Protein AF-A0A978TDT4-F1 (afdb_monomer_lite)

Radius of gyration: 39.31 Å; chains: 1; bounding box: 121×64×63 Å

Secondary structure (DSSP, 8-state):
------PPP------S----------------------------SS-SS--SPPTT-EEETTEEEEEEEETTEEEEEEEEE--S-TTS-TTPPPHHHHHHHHHHHHHHHHHHHHHHHHHHTTSSS----HHHHEEEEEEEETTEEEEEEEETT-S-PEEEEE--HHHHHHHTS-HHHHHHHHHHHHHHHHHHHHHHH--

Sequence (199 aa):
MKYPGHPLPHSLRWPSWLWAGLFTLGLALGLGLFPSLAQAQFPNPLGSANNSPPLGVQRIGLLEVTPVSLDGSVLFQIAAPAVLNRNDPGDQVPVEVRAKQIEINLNQVVNQALDYSALESESPAAEITTSDILQVTVEQLNELPVLFATVGNLPEPRGLLTVTDSDAQYHGVSKSVLAERWQGILQPALQAAVELRQP

pLDDT: mean 82.4, std 19.02, range [42.84, 98.81]

Foldseek 3Di:
DDDDDDDDDDDDDDDPDDDDDDDDDDDDDDDDDPPDPPPPPDPPPPPPDPQDDDPQWDDDPQKIKHFADEPNHTLDMAIFGRQRDPVCSDPGDDRVNQSVQLRVLLVVLLVVQLVVVVVCVVPPDDDDALLQFWAWDWDADPNWTWIWIGGHPDPDIGTNDTQDPRRCVVVVHDRVVVSVVSRVRSSVVSRVSNVVPHD

Structure (mmCIF, N/CA/C/O backbone):
data_AF-A0A978TDT4-F1
#
_entry.id   AF-A0A978TDT4-F1
#
loop_
_atom_site.group_PDB
_atom_site.id
_atom_site.type_symbol
_atom_site.label_atom_id
_atom_site.label_alt_id
_atom_site.label_comp_id
_atom_site.label_asym_id
_atom_site.label_entity_id
_atom_site.label_seq_id
_atom_site.pdbx_PDB_ins_code
_atom_site.Cartn_x
_atom_site.Cartn_y
_atom_site.Cartn_z
_atom_site.occupancy
_atom_site.B_iso_or_equiv
_atom_site.auth_seq_id
_atom_site.auth_comp_id
_atom_site.auth_asym_id
_atom_site.auth_atom_id
_atom_site.pdbx_PDB_model_num
ATOM 1 N N . MET A 1 1 ? 91.172 -51.913 -37.512 1.00 47.50 1 MET A N 1
ATOM 2 C CA . MET A 1 1 ? 91.551 -50.481 -37.489 1.00 47.50 1 MET A CA 1
ATOM 3 C C . MET A 1 1 ? 90.718 -49.842 -36.384 1.00 47.50 1 MET A C 1
ATOM 5 O O . MET A 1 1 ? 89.525 -49.739 -36.589 1.00 47.50 1 MET A O 1
ATOM 9 N N . LYS A 1 2 ? 91.093 -49.608 -35.120 1.00 51.19 2 LYS A N 1
ATOM 10 C CA . LYS A 1 2 ? 92.319 -49.295 -34.353 1.00 51.19 2 LYS A CA 1
ATOM 11 C C . LYS A 1 2 ? 93.001 -47.962 -34.692 1.00 51.19 2 LYS A C 1
ATOM 13 O O . LYS A 1 2 ? 93.431 -47.797 -35.828 1.00 51.19 2 LYS A O 1
ATOM 18 N N . TYR A 1 3 ? 93.141 -47.157 -33.622 1.00 47.78 3 TYR A N 1
ATOM 19 C CA . TYR A 1 3 ? 93.776 -45.837 -33.409 1.00 47.78 3 TYR A CA 1
ATOM 20 C C . TYR A 1 3 ? 92.821 -44.618 -33.381 1.00 47.78 3 TYR A C 1
ATOM 22 O O . TYR A 1 3 ? 91.783 -44.658 -34.030 1.00 47.78 3 TYR A O 1
ATOM 30 N N . PRO A 1 4 ? 93.152 -43.537 -32.640 1.00 55.34 4 PRO A N 1
ATOM 31 C CA . PRO A 1 4 ? 93.144 -43.418 -31.164 1.00 55.34 4 PRO A CA 1
ATOM 32 C C . PRO A 1 4 ? 92.423 -42.107 -30.717 1.00 55.34 4 PRO A C 1
ATOM 34 O O . PRO A 1 4 ? 92.201 -41.204 -31.509 1.00 55.34 4 PRO A O 1
ATOM 37 N N . GLY A 1 5 ? 91.889 -41.962 -29.501 1.00 52.59 5 GLY A N 1
ATOM 38 C CA . GLY A 1 5 ? 92.646 -41.591 -28.301 1.00 52.59 5 GLY A CA 1
ATOM 39 C C . GLY A 1 5 ? 93.285 -40.194 -28.394 1.00 52.59 5 GLY A C 1
ATOM 40 O O . GLY A 1 5 ? 94.449 -40.111 -28.769 1.00 52.59 5 GLY A O 1
ATOM 41 N N . HIS A 1 6 ? 92.569 -39.130 -27.999 1.00 53.25 6 HIS A N 1
ATOM 42 C CA . HIS A 1 6 ? 93.170 -37.818 -27.710 1.00 53.25 6 HIS A CA 1
ATOM 43 C C . HIS A 1 6 ? 92.779 -37.296 -26.309 1.00 53.25 6 HIS A C 1
ATOM 45 O O . HIS A 1 6 ? 91.642 -37.506 -25.882 1.00 53.25 6 HIS A O 1
ATOM 51 N N . PRO A 1 7 ? 93.729 -36.673 -25.579 1.00 64.75 7 PRO A N 1
ATOM 52 C CA . PRO A 1 7 ? 93.678 -36.465 -24.130 1.00 64.75 7 PRO A CA 1
ATOM 53 C C . PRO A 1 7 ? 93.044 -35.131 -23.701 1.00 64.75 7 PRO A C 1
ATOM 55 O O . PRO A 1 7 ? 93.110 -34.133 -24.415 1.00 64.75 7 PRO A O 1
ATOM 58 N N . LEU A 1 8 ? 92.512 -35.108 -22.474 1.00 64.75 8 LEU A N 1
ATOM 59 C CA . LEU A 1 8 ? 92.167 -33.891 -21.731 1.00 64.75 8 LEU A CA 1
ATOM 60 C C . LEU A 1 8 ? 93.420 -33.305 -21.059 1.00 64.75 8 LEU A C 1
ATOM 62 O O . LEU A 1 8 ? 94.094 -34.046 -20.338 1.00 64.75 8 LEU A O 1
ATOM 66 N N . PRO A 1 9 ? 93.697 -31.994 -21.185 1.00 64.69 9 PRO A N 1
ATOM 67 C CA . PRO A 1 9 ? 94.677 -31.336 -20.337 1.00 64.69 9 PRO A CA 1
ATOM 68 C C . PRO A 1 9 ? 94.044 -30.545 -19.177 1.00 64.69 9 PRO A C 1
ATOM 70 O O . PRO A 1 9 ? 93.301 -29.588 -19.360 1.00 64.69 9 PRO A O 1
ATOM 73 N N . HIS A 1 10 ? 94.409 -31.001 -17.979 1.00 51.50 10 HIS A N 1
ATOM 74 C CA . HIS A 1 10 ? 94.949 -30.263 -16.830 1.00 51.50 10 HIS A CA 1
ATOM 75 C C . HIS A 1 10 ? 94.256 -28.989 -16.310 1.00 51.50 10 HIS A C 1
ATOM 77 O O . HIS A 1 10 ? 94.260 -27.917 -16.905 1.00 51.50 10 HIS A O 1
ATOM 83 N N . SER A 1 11 ? 93.810 -29.129 -15.059 1.00 65.75 11 SER A N 1
ATOM 84 C CA . SER A 1 11 ? 93.525 -28.090 -14.073 1.00 65.75 11 SER A CA 1
ATOM 85 C C . SER A 1 11 ? 94.572 -26.975 -14.031 1.00 65.75 11 SER A C 1
ATOM 87 O O . SER A 1 11 ? 95.755 -27.249 -13.818 1.00 65.75 11 SER A O 1
ATOM 89 N N . LEU A 1 12 ? 94.115 -25.723 -14.077 1.00 59.50 12 LEU A N 1
ATOM 90 C CA . LEU A 1 12 ? 94.945 -24.568 -13.764 1.00 59.50 12 LEU A CA 1
ATOM 91 C C . LEU A 1 12 ? 94.218 -23.672 -12.756 1.00 59.50 12 LEU A C 1
ATOM 93 O O . LEU A 1 12 ? 93.383 -22.839 -13.095 1.00 59.50 12 LEU A O 1
ATOM 97 N N . ARG A 1 13 ? 94.523 -23.908 -11.477 1.00 56.44 13 ARG A N 1
ATOM 98 C CA . ARG A 1 13 ? 94.128 -23.057 -10.351 1.00 56.44 13 ARG A CA 1
ATOM 99 C C . ARG A 1 13 ? 94.974 -21.792 -10.421 1.00 56.44 13 ARG A C 1
ATOM 101 O O . ARG A 1 13 ? 96.195 -21.898 -10.350 1.00 56.44 13 ARG A O 1
ATOM 108 N N . TRP A 1 14 ? 94.342 -20.630 -10.553 1.00 49.03 14 TRP A N 1
ATOM 109 C CA . TRP A 1 14 ? 95.020 -19.341 -10.418 1.00 49.03 14 TRP A CA 1
ATOM 110 C C . TRP A 1 14 ? 94.464 -18.556 -9.231 1.00 49.03 14 TRP A C 1
ATOM 112 O O . TRP A 1 14 ? 93.299 -18.739 -8.868 1.00 49.03 14 TRP A O 1
ATOM 122 N N . PRO A 1 15 ? 95.328 -17.779 -8.559 1.00 54.09 15 PRO A N 1
ATOM 123 C CA . PRO A 1 15 ? 95.182 -17.456 -7.153 1.00 54.09 15 PRO A CA 1
ATOM 124 C C . PRO A 1 15 ? 94.268 -16.257 -6.943 1.00 54.09 15 PRO A C 1
ATOM 126 O O . PRO A 1 15 ? 94.263 -15.295 -7.706 1.00 54.09 15 PRO A O 1
ATOM 129 N N . SER A 1 16 ? 93.536 -16.317 -5.840 1.00 57.62 16 SER A N 1
ATOM 130 C CA . SER A 1 16 ? 92.921 -15.177 -5.187 1.00 57.62 16 SER A CA 1
ATOM 131 C C . SER A 1 16 ? 94.004 -14.220 -4.685 1.00 57.62 16 SER A C 1
ATOM 133 O O . SER A 1 16 ? 94.928 -14.671 -4.009 1.00 57.62 16 SER A O 1
ATOM 135 N N . TRP A 1 17 ? 93.787 -12.927 -4.933 1.00 58.88 17 TRP A N 1
ATOM 136 C CA . TRP A 1 17 ? 94.479 -11.743 -4.394 1.00 58.88 17 TRP A CA 1
ATOM 137 C C . TRP A 1 17 ? 95.381 -11.050 -5.417 1.00 58.88 17 TRP A C 1
ATOM 139 O O . TRP A 1 17 ? 96.120 -11.700 -6.146 1.00 58.88 17 TRP A O 1
ATOM 149 N N . LEU A 1 18 ? 95.331 -9.710 -5.380 1.00 47.41 18 LEU A N 1
ATOM 150 C CA . LEU A 1 18 ? 95.944 -8.727 -6.286 1.00 47.41 18 LEU A CA 1
ATOM 151 C C . LEU A 1 18 ? 95.074 -8.516 -7.549 1.00 47.41 18 LEU A C 1
ATOM 153 O O . LEU A 1 18 ? 95.027 -9.366 -8.420 1.00 47.41 18 LEU A O 1
ATOM 157 N N . TRP A 1 19 ? 94.309 -7.439 -7.732 1.00 46.47 19 TRP A N 1
ATOM 158 C CA . TRP A 1 19 ? 94.656 -6.038 -7.516 1.00 46.47 19 TRP A CA 1
ATOM 159 C C . TRP A 1 19 ? 93.395 -5.188 -7.315 1.00 46.47 19 TRP A C 1
ATOM 161 O O . TRP A 1 19 ? 92.477 -5.196 -8.131 1.00 46.47 19 TRP A O 1
ATOM 171 N N . ALA A 1 20 ? 93.383 -4.426 -6.225 1.00 49.44 20 ALA A N 1
ATOM 172 C CA . ALA A 1 20 ? 92.522 -3.269 -6.054 1.00 49.44 20 ALA A CA 1
ATOM 173 C C . ALA A 1 20 ? 93.029 -2.114 -6.935 1.00 49.44 20 ALA A C 1
ATOM 175 O O . ALA A 1 20 ? 94.237 -1.914 -7.055 1.00 49.44 20 ALA A O 1
ATOM 176 N N . GLY A 1 21 ? 92.115 -1.328 -7.500 1.00 45.03 21 GLY A N 1
ATOM 177 C CA . GLY A 1 21 ? 92.455 -0.097 -8.210 1.00 45.03 21 GLY A CA 1
ATOM 178 C C . GLY A 1 21 ? 91.221 0.600 -8.765 1.00 45.03 21 GLY A C 1
ATOM 179 O O . GLY A 1 21 ? 90.764 0.275 -9.854 1.00 45.03 21 GLY A O 1
ATOM 180 N N . LEU A 1 22 ? 90.684 1.548 -7.993 1.00 50.03 22 LEU A N 1
ATOM 181 C CA . LEU A 1 22 ? 89.670 2.510 -8.418 1.00 50.03 22 LEU A CA 1
ATOM 182 C C . LEU A 1 22 ? 90.079 3.198 -9.732 1.00 50.03 22 LEU A C 1
ATOM 184 O O . LEU A 1 22 ? 91.079 3.912 -9.765 1.00 50.03 22 LEU A O 1
ATOM 188 N N . PHE A 1 23 ? 89.234 3.093 -10.755 1.00 47.84 23 PHE A N 1
ATOM 189 C CA . PHE A 1 23 ? 89.097 4.120 -11.784 1.00 47.84 23 PHE A CA 1
ATOM 190 C C . PHE A 1 23 ? 87.605 4.367 -12.011 1.00 47.84 23 PHE A C 1
ATOM 192 O O . PHE A 1 23 ? 86.881 3.576 -12.609 1.00 47.84 23 PHE A O 1
ATOM 199 N N . THR A 1 24 ? 87.138 5.463 -11.428 1.00 50.78 24 THR A N 1
ATOM 200 C CA . THR A 1 24 ? 85.856 6.105 -11.705 1.00 50.78 24 THR A CA 1
ATOM 201 C C . THR A 1 24 ? 85.749 6.492 -13.182 1.00 50.78 24 THR A C 1
ATOM 203 O O . THR A 1 24 ? 86.736 6.950 -13.753 1.00 50.78 24 THR A O 1
ATOM 206 N N . LEU A 1 25 ? 84.518 6.419 -13.714 1.00 47.25 25 LEU A N 1
ATOM 207 C CA . LEU A 1 25 ? 84.024 6.952 -15.000 1.00 47.25 25 LEU A CA 1
ATOM 208 C C . LEU A 1 25 ? 83.798 5.917 -16.126 1.00 47.25 25 LEU A C 1
ATOM 210 O O . LEU A 1 25 ? 84.468 5.910 -17.151 1.00 47.25 25 LEU A O 1
ATOM 214 N N . GLY A 1 26 ? 82.761 5.093 -15.949 1.00 42.84 26 GLY A N 1
ATOM 215 C CA . GLY A 1 26 ? 82.081 4.340 -17.008 1.00 42.84 26 GLY A CA 1
ATOM 216 C C . GLY A 1 26 ? 80.584 4.634 -16.941 1.00 42.84 26 GLY A C 1
ATOM 217 O O . GLY A 1 26 ? 79.828 3.954 -16.257 1.00 42.84 26 GLY A O 1
ATOM 218 N N . LEU A 1 27 ? 80.212 5.740 -17.571 1.00 45.91 27 LEU A N 1
ATOM 219 C CA . LEU A 1 27 ? 78.896 6.358 -17.628 1.00 45.91 27 LEU A CA 1
ATOM 220 C C . LEU A 1 27 ? 77.873 5.460 -18.354 1.00 45.91 27 LEU A C 1
ATOM 222 O O . LEU A 1 27 ? 78.087 5.087 -19.501 1.00 45.91 27 LEU A O 1
ATOM 226 N N . ALA A 1 28 ? 76.764 5.181 -17.662 1.00 50.00 28 ALA A N 1
ATOM 227 C CA . ALA A 1 28 ? 75.405 4.966 -18.171 1.00 50.00 28 ALA A CA 1
ATOM 228 C C . ALA A 1 28 ? 75.205 4.078 -19.416 1.00 50.00 28 ALA A C 1
ATOM 230 O O . ALA A 1 28 ? 75.290 4.573 -20.530 1.00 50.00 28 ALA A O 1
ATOM 231 N N . LEU A 1 29 ? 74.780 2.820 -19.232 1.00 51.00 29 LEU A N 1
ATOM 232 C CA . LEU A 1 29 ? 73.967 2.067 -20.209 1.00 51.00 29 LEU A CA 1
ATOM 233 C C . LEU A 1 29 ? 73.499 0.750 -19.573 1.00 51.00 29 LEU A C 1
ATOM 235 O O . LEU A 1 29 ? 74.148 -0.284 -19.689 1.00 51.00 29 LEU A O 1
ATOM 239 N N . GLY A 1 30 ? 72.389 0.785 -18.839 1.00 49.19 30 GLY A N 1
ATOM 240 C CA . GLY A 1 30 ? 71.887 -0.431 -18.201 1.00 49.19 30 GLY A CA 1
ATOM 241 C C . GLY A 1 30 ? 70.606 -0.262 -17.407 1.00 49.19 30 GLY A C 1
ATOM 242 O O . GLY A 1 30 ? 70.486 -0.861 -16.349 1.00 49.19 30 GLY A O 1
ATOM 243 N N . LEU A 1 31 ? 69.667 0.570 -17.86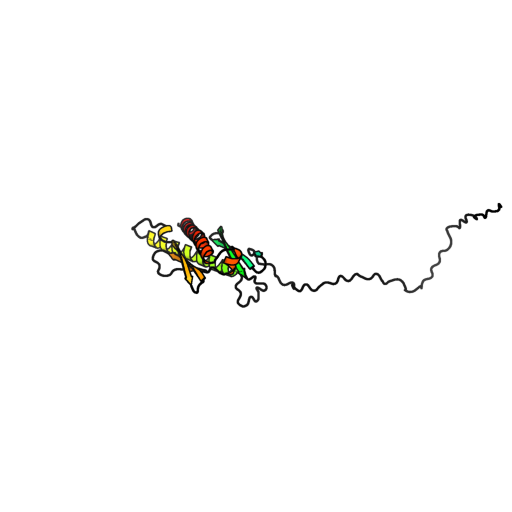0 1.00 53.88 31 LEU A N 1
ATOM 244 C CA . LEU A 1 31 ? 68.329 0.631 -17.272 1.00 53.88 31 LEU A CA 1
ATOM 245 C C . LEU A 1 31 ? 67.303 0.889 -18.372 1.00 53.88 31 LEU A C 1
ATOM 247 O O . LEU A 1 31 ? 67.275 1.963 -18.964 1.00 53.88 31 LEU A O 1
ATOM 251 N N . GLY A 1 32 ? 66.451 -0.096 -18.624 1.00 52.94 32 GLY A N 1
ATOM 252 C CA . GLY A 1 32 ? 65.263 0.070 -19.447 1.00 52.94 32 GLY A CA 1
ATOM 253 C C . GLY A 1 32 ? 64.895 -1.216 -20.166 1.00 52.94 32 GLY A C 1
ATOM 254 O O . GLY A 1 32 ? 65.767 -1.864 -20.728 1.00 52.94 32 GLY A O 1
ATOM 255 N N . LEU A 1 33 ? 63.593 -1.514 -20.190 1.00 51.03 33 LEU A N 1
ATOM 256 C CA . LEU A 1 33 ? 62.916 -2.623 -20.880 1.00 51.03 33 LEU A CA 1
ATOM 257 C C . LEU A 1 33 ? 62.561 -3.846 -20.017 1.00 51.03 33 LEU A C 1
ATOM 259 O O . LEU A 1 33 ? 62.755 -4.987 -20.421 1.00 51.03 33 LEU A O 1
ATOM 263 N N . PHE A 1 34 ? 61.892 -3.609 -18.887 1.00 56.81 34 PHE A N 1
ATOM 264 C CA . PHE A 1 34 ? 60.742 -4.457 -18.564 1.00 56.81 34 PHE A CA 1
ATOM 265 C C . PHE A 1 34 ? 59.497 -3.731 -19.084 1.00 56.81 34 PHE A C 1
ATOM 267 O O . PHE A 1 34 ? 59.219 -2.631 -18.600 1.00 56.81 34 PHE A O 1
ATOM 274 N N . PRO A 1 35 ? 58.775 -4.259 -20.089 1.00 53.66 35 PRO A N 1
ATOM 275 C CA . PRO A 1 35 ? 57.500 -3.679 -20.468 1.00 53.66 35 PRO A CA 1
ATOM 276 C C . PRO A 1 35 ? 56.551 -3.867 -19.285 1.00 53.66 35 PRO A C 1
ATOM 278 O O . PRO A 1 35 ? 56.242 -4.994 -18.894 1.00 53.66 35 PRO A O 1
ATOM 281 N N . SER A 1 36 ? 56.113 -2.764 -18.682 1.00 58.38 36 SER A N 1
ATOM 282 C CA . SER A 1 36 ? 54.945 -2.798 -17.819 1.00 58.38 36 SER A CA 1
ATOM 283 C C . SER A 1 36 ? 53.788 -3.314 -18.668 1.00 58.38 36 SER A C 1
ATOM 285 O O . SER A 1 36 ? 53.446 -2.736 -19.701 1.00 58.38 36 SER A O 1
ATOM 287 N N . LEU A 1 37 ? 53.204 -4.441 -18.264 1.00 56.50 37 LEU A N 1
ATOM 288 C CA . LEU A 1 37 ? 51.910 -4.865 -18.776 1.00 56.50 37 LEU A CA 1
ATOM 289 C C . LEU A 1 37 ? 50.912 -3.800 -18.330 1.00 56.50 37 LEU A C 1
ATOM 291 O O . LEU A 1 37 ? 50.396 -3.841 -17.215 1.00 56.50 37 LEU A O 1
ATOM 295 N N . ALA A 1 38 ? 50.710 -2.798 -19.183 1.00 56.00 38 ALA A N 1
ATOM 296 C CA . ALA A 1 38 ? 49.620 -1.858 -19.069 1.00 56.00 38 ALA A CA 1
ATOM 297 C C . ALA A 1 38 ? 48.336 -2.688 -19.106 1.00 56.00 38 ALA A C 1
ATOM 299 O O . ALA A 1 38 ? 47.898 -3.142 -20.163 1.00 56.00 38 ALA A O 1
ATOM 300 N N . GLN A 1 39 ? 47.776 -2.961 -17.929 1.00 57.72 39 GLN A N 1
ATOM 301 C CA . GLN A 1 39 ? 46.436 -3.503 -17.820 1.00 57.72 39 GLN A CA 1
ATOM 302 C C . GLN A 1 39 ? 45.523 -2.457 -18.446 1.00 57.72 39 GLN A C 1
ATOM 304 O O . GLN A 1 39 ? 45.345 -1.371 -17.895 1.00 57.72 39 GLN A O 1
ATOM 309 N N . ALA A 1 40 ? 45.016 -2.759 -19.639 1.00 54.88 40 ALA A N 1
ATOM 310 C CA . ALA A 1 40 ? 43.978 -1.973 -20.269 1.00 54.88 40 ALA A CA 1
ATOM 311 C C . ALA A 1 40 ? 42.790 -1.944 -19.302 1.00 54.88 40 ALA A C 1
ATOM 313 O O . ALA A 1 40 ? 42.064 -2.927 -19.150 1.00 54.88 40 ALA A O 1
ATOM 314 N N . GLN A 1 41 ? 42.639 -0.832 -18.589 1.00 56.97 41 GLN A N 1
ATOM 315 C CA . GLN A 1 41 ? 41.414 -0.538 -17.873 1.00 56.97 41 GLN A CA 1
ATOM 316 C C . GLN A 1 41 ? 40.370 -0.286 -18.952 1.00 56.97 41 GLN A C 1
ATOM 318 O O . GLN A 1 41 ? 40.367 0.763 -19.595 1.00 56.97 41 GLN A O 1
ATOM 323 N N . PHE A 1 42 ? 39.518 -1.278 -19.201 1.00 58.78 42 PHE A N 1
ATOM 324 C CA . PHE A 1 42 ? 38.293 -1.025 -19.938 1.00 58.78 42 PHE A CA 1
ATOM 325 C C . PHE A 1 42 ? 37.546 0.076 -19.178 1.00 58.78 42 PHE A C 1
ATOM 327 O O . PHE A 1 42 ? 37.355 -0.069 -17.964 1.00 58.78 42 PHE A O 1
ATOM 334 N N . PRO A 1 43 ? 37.152 1.180 -19.837 1.00 53.22 43 PRO A N 1
ATOM 335 C CA . PRO A 1 43 ? 36.229 2.122 -19.233 1.00 53.22 43 PRO A CA 1
ATOM 336 C C . PRO A 1 43 ? 35.016 1.302 -18.811 1.00 53.22 43 PRO A C 1
ATOM 338 O O . PRO A 1 43 ? 34.385 0.688 -19.666 1.00 53.22 43 PRO A O 1
ATOM 341 N N . ASN A 1 44 ? 34.729 1.215 -17.512 1.00 54.34 44 ASN A N 1
ATOM 342 C CA . ASN A 1 44 ? 33.466 0.648 -17.072 1.00 54.34 44 ASN A CA 1
ATOM 343 C C . ASN A 1 44 ? 32.397 1.643 -17.549 1.00 54.34 44 ASN A C 1
ATOM 345 O O . ASN A 1 44 ? 32.349 2.749 -17.007 1.00 54.34 44 ASN A O 1
ATOM 349 N N . PRO A 1 45 ? 31.573 1.327 -18.569 1.00 52.41 45 PRO A N 1
ATOM 350 C CA . PRO A 1 45 ? 30.549 2.262 -19.039 1.00 52.41 45 PRO A CA 1
ATOM 351 C C . PRO A 1 45 ? 29.485 2.498 -17.955 1.00 52.41 45 PRO A C 1
ATOM 353 O O . PRO A 1 45 ? 28.719 3.454 -18.017 1.00 52.41 45 PRO A O 1
ATOM 356 N N . LEU A 1 46 ? 29.483 1.655 -16.918 1.00 56.75 46 LEU A N 1
ATOM 357 C CA . LEU A 1 46 ? 28.806 1.869 -15.651 1.00 56.75 46 LEU A CA 1
ATOM 358 C C . LEU A 1 46 ? 29.697 2.744 -14.762 1.00 56.75 46 LEU A C 1
ATOM 360 O O . LEU A 1 46 ? 30.355 2.269 -13.834 1.00 56.75 46 LEU A O 1
ATOM 364 N N . GLY A 1 47 ? 29.760 4.028 -15.110 1.00 44.38 47 GLY A N 1
ATOM 365 C CA . GLY A 1 47 ? 30.445 5.044 -14.327 1.00 44.38 47 GLY A CA 1
ATOM 366 C C . GLY A 1 47 ? 30.063 4.963 -12.847 1.00 44.38 47 GLY A C 1
ATOM 367 O O . GLY A 1 47 ? 28.920 4.681 -12.488 1.00 44.38 47 GLY A O 1
ATOM 368 N N . SER A 1 48 ? 31.061 5.204 -12.003 1.00 45.78 48 SER A N 1
ATOM 369 C CA . SER A 1 48 ? 31.006 5.215 -10.543 1.00 45.78 48 SER A CA 1
ATOM 370 C C . SER A 1 48 ? 30.165 6.388 -10.009 1.00 45.78 48 SER A C 1
ATOM 372 O O . SER A 1 48 ? 30.686 7.288 -9.357 1.00 45.78 48 SER A O 1
ATOM 374 N N . ALA A 1 49 ? 28.867 6.394 -10.303 1.00 53.75 49 ALA A N 1
ATOM 375 C CA . ALA A 1 49 ? 27.848 7.058 -9.499 1.00 53.75 49 ALA A CA 1
ATOM 376 C C . ALA A 1 49 ? 27.268 6.014 -8.533 1.00 53.75 49 ALA A C 1
ATOM 378 O O . ALA A 1 49 ? 27.323 4.820 -8.821 1.00 53.75 49 ALA A O 1
ATOM 379 N N . ASN A 1 50 ? 26.754 6.437 -7.380 1.00 55.72 50 ASN A N 1
ATOM 380 C CA . ASN A 1 50 ? 26.146 5.586 -6.351 1.00 55.72 50 ASN A CA 1
ATOM 381 C C . ASN A 1 50 ? 24.923 4.802 -6.885 1.00 55.72 50 ASN A C 1
ATOM 383 O O . ASN A 1 50 ? 23.785 5.119 -6.566 1.00 55.72 50 ASN A O 1
ATOM 387 N N . ASN A 1 51 ? 25.157 3.777 -7.708 1.00 67.19 51 ASN A N 1
ATOM 388 C CA . ASN A 1 51 ? 24.135 2.984 -8.392 1.00 67.19 51 ASN A CA 1
ATOM 389 C C . ASN A 1 51 ? 23.587 1.852 -7.515 1.00 67.19 51 ASN A C 1
ATOM 391 O O . ASN A 1 51 ? 22.733 1.091 -7.974 1.00 67.19 51 ASN A O 1
ATOM 395 N N . SER A 1 52 ? 24.087 1.700 -6.289 1.00 79.69 52 SER A N 1
ATOM 396 C CA . SER A 1 52 ? 23.537 0.758 -5.319 1.00 79.69 52 SER A CA 1
ATOM 397 C C . SER A 1 52 ? 22.189 1.278 -4.816 1.00 79.69 52 SER A C 1
ATOM 399 O O . SER A 1 52 ? 22.104 2.453 -4.455 1.00 79.69 52 SER A O 1
ATOM 401 N N . PRO A 1 53 ? 21.140 0.439 -4.780 1.00 86.81 53 PRO A N 1
ATOM 402 C CA . PRO A 1 53 ? 19.868 0.827 -4.187 1.00 86.81 53 PRO A CA 1
ATOM 403 C C . PRO A 1 53 ? 20.033 1.287 -2.726 1.00 86.81 53 PRO A C 1
ATOM 405 O O . PRO A 1 53 ? 20.949 0.818 -2.041 1.00 86.81 53 PRO A O 1
ATOM 408 N N . PRO A 1 54 ? 19.158 2.179 -2.232 1.00 89.62 54 PRO A N 1
ATOM 409 C CA . PRO A 1 54 ? 19.109 2.561 -0.826 1.00 89.62 54 PRO A CA 1
ATOM 410 C C . PRO A 1 54 ? 18.867 1.372 0.110 1.00 89.62 54 PRO A C 1
ATOM 412 O O . PRO A 1 54 ? 18.443 0.293 -0.305 1.00 89.62 54 PRO A O 1
ATOM 415 N N . LEU A 1 55 ? 19.086 1.589 1.410 1.00 89.06 55 LEU A N 1
ATOM 416 C CA . LEU A 1 55 ? 18.750 0.599 2.434 1.00 89.06 55 LEU A CA 1
ATOM 417 C C . LEU A 1 55 ? 17.261 0.232 2.369 1.00 89.06 55 LEU A C 1
ATOM 419 O O . LEU A 1 55 ? 16.408 1.102 2.220 1.00 89.06 55 LEU A O 1
ATOM 423 N N . GLY A 1 56 ? 16.965 -1.063 2.492 1.00 92.12 56 GLY A N 1
ATOM 424 C CA . GLY A 1 56 ? 15.601 -1.592 2.383 1.00 92.12 56 GLY A CA 1
ATOM 425 C C . GLY A 1 56 ? 15.113 -1.801 0.946 1.00 92.12 56 GLY A C 1
ATOM 426 O O . GLY A 1 56 ? 14.100 -2.468 0.761 1.00 92.12 56 GLY A O 1
ATOM 427 N N . VAL A 1 57 ? 15.852 -1.320 -0.062 1.00 96.62 57 VAL A N 1
ATOM 428 C CA . VAL A 1 57 ? 15.531 -1.522 -1.478 1.00 96.62 57 VAL A CA 1
ATOM 429 C C . VAL A 1 57 ? 16.407 -2.623 -2.066 1.00 96.62 57 VAL A C 1
ATOM 431 O O . VAL A 1 57 ? 17.634 -2.596 -1.969 1.00 96.62 57 VAL A O 1
ATOM 434 N N . GLN A 1 58 ? 15.782 -3.586 -2.735 1.00 96.25 58 GLN A N 1
ATOM 435 C CA . GLN A 1 58 ? 16.461 -4.635 -3.483 1.00 96.25 58 GLN A CA 1
ATOM 436 C C . GLN A 1 58 ? 16.261 -4.426 -4.982 1.00 96.25 58 GLN A C 1
ATOM 438 O O . GLN A 1 58 ? 15.133 -4.301 -5.449 1.00 96.25 58 GLN A O 1
ATOM 443 N N . ARG A 1 59 ? 17.347 -4.444 -5.764 1.00 95.12 59 ARG A N 1
ATOM 444 C CA . ARG A 1 59 ? 17.261 -4.420 -7.230 1.00 95.12 59 ARG A CA 1
ATOM 445 C C . ARG A 1 59 ? 17.296 -5.830 -7.801 1.00 95.12 59 ARG A C 1
ATOM 447 O O . ARG A 1 59 ? 18.222 -6.591 -7.526 1.00 95.12 59 ARG A O 1
ATOM 454 N N . ILE A 1 60 ? 16.314 -6.141 -8.639 1.00 93.62 60 ILE A N 1
ATOM 455 C CA . ILE A 1 60 ? 16.180 -7.409 -9.352 1.00 93.62 60 ILE A CA 1
ATOM 456 C C . ILE A 1 60 ? 15.980 -7.084 -10.835 1.00 93.62 60 ILE A C 1
ATOM 458 O O . ILE A 1 60 ? 14.887 -6.741 -11.284 1.00 93.62 60 ILE A O 1
ATOM 462 N N . GLY A 1 61 ? 17.066 -7.158 -11.608 1.00 92.38 61 GLY A N 1
ATOM 463 C CA . GLY A 1 61 ? 17.059 -6.769 -13.019 1.00 92.38 61 GLY A CA 1
ATOM 464 C C . GLY A 1 61 ? 16.696 -5.292 -13.198 1.00 92.38 61 GLY A C 1
ATOM 465 O O . GLY A 1 61 ? 17.425 -4.417 -12.731 1.00 92.38 61 GLY A O 1
ATOM 466 N N . LEU A 1 62 ? 15.575 -5.035 -13.877 1.00 93.94 62 LEU A N 1
ATOM 467 C CA . LEU A 1 62 ? 15.045 -3.690 -14.148 1.00 93.94 62 LEU A CA 1
ATOM 468 C C . LEU A 1 62 ? 14.024 -3.210 -13.106 1.00 93.94 62 LEU A C 1
ATOM 470 O O . LEU A 1 62 ? 13.467 -2.126 -13.267 1.00 93.94 62 LEU A O 1
ATOM 474 N N . LEU A 1 63 ? 13.767 -4.000 -12.062 1.00 96.88 63 LEU A N 1
ATOM 475 C CA . LEU A 1 63 ? 12.860 -3.641 -10.979 1.00 96.88 63 LEU A CA 1
ATOM 476 C C . LEU A 1 63 ? 13.634 -3.359 -9.694 1.00 96.88 63 LEU A C 1
ATOM 478 O O . LEU A 1 63 ? 14.652 -3.988 -9.400 1.00 96.88 63 LEU A O 1
ATOM 482 N N . GLU A 1 64 ? 13.109 -2.434 -8.908 1.00 97.62 64 GLU A N 1
ATOM 483 C CA . GLU A 1 64 ? 13.453 -2.242 -7.508 1.00 97.62 64 GLU A CA 1
ATOM 484 C C . GLU A 1 64 ? 12.252 -2.611 -6.643 1.00 97.62 64 GLU A C 1
ATOM 486 O O . GLU A 1 64 ? 11.109 -2.320 -6.993 1.00 97.62 64 GLU A O 1
ATOM 491 N N . VAL A 1 65 ? 12.522 -3.279 -5.527 1.00 98.38 65 VAL A N 1
ATOM 492 C CA . VAL A 1 65 ? 11.525 -3.858 -4.629 1.00 98.38 65 VAL A CA 1
ATOM 493 C C . VAL A 1 65 ? 11.809 -3.383 -3.214 1.00 98.38 65 VAL A C 1
ATOM 495 O O . VAL A 1 65 ? 12.967 -3.318 -2.806 1.00 98.38 65 VAL A O 1
ATOM 498 N N . THR A 1 66 ? 10.766 -3.063 -2.460 1.00 98.62 66 THR A N 1
ATOM 499 C CA . THR A 1 66 ? 10.878 -2.670 -1.050 1.00 98.62 66 THR A CA 1
ATOM 500 C C . THR A 1 66 ? 9.663 -3.178 -0.269 1.00 98.62 66 THR A C 1
ATOM 502 O O . THR A 1 66 ? 8.573 -3.297 -0.847 1.00 98.62 66 THR A O 1
ATOM 505 N N . PRO A 1 67 ? 9.804 -3.490 1.030 1.00 98.44 67 PRO A N 1
ATOM 506 C CA . PRO A 1 67 ? 8.656 -3.791 1.874 1.00 98.44 67 PRO A CA 1
ATOM 507 C C . PRO A 1 67 ? 7.820 -2.535 2.161 1.00 98.44 67 PRO A C 1
ATOM 509 O O . PRO A 1 67 ? 8.350 -1.427 2.227 1.00 98.44 67 PRO A O 1
ATOM 512 N N . VAL A 1 68 ? 6.521 -2.743 2.372 1.00 98.62 68 VAL A N 1
ATOM 513 C CA . VAL A 1 68 ? 5.592 -1.809 3.021 1.00 98.62 68 VAL A CA 1
ATOM 514 C C . VAL A 1 68 ? 5.315 -2.338 4.420 1.00 98.62 68 VAL A C 1
ATOM 516 O O . VAL A 1 68 ? 5.024 -3.528 4.585 1.00 98.62 68 VAL A O 1
ATOM 519 N N . SER A 1 69 ? 5.400 -1.467 5.421 1.00 98.31 69 SER A N 1
ATOM 520 C CA . SER A 1 69 ? 5.233 -1.839 6.822 1.00 98.31 69 SER A CA 1
ATOM 521 C C . SER A 1 69 ? 4.214 -0.975 7.565 1.00 98.31 69 SER A C 1
ATOM 523 O O . SER A 1 69 ? 3.989 0.189 7.244 1.00 98.31 69 SER A O 1
ATOM 525 N N . LEU A 1 70 ? 3.597 -1.552 8.590 1.00 98.25 70 LEU A N 1
ATOM 526 C CA . LEU A 1 70 ? 2.770 -0.842 9.563 1.00 98.25 70 LEU A CA 1
ATOM 527 C C . LEU A 1 70 ? 3.220 -1.292 10.953 1.00 98.25 70 LEU A C 1
ATOM 529 O O . LEU A 1 70 ? 3.359 -2.488 11.193 1.00 98.25 70 LEU A O 1
ATOM 533 N N . ASP A 1 71 ? 3.537 -0.343 11.835 1.00 94.75 71 ASP A N 1
ATOM 534 C CA . ASP A 1 71 ? 4.067 -0.624 13.182 1.00 94.75 71 ASP A CA 1
ATOM 535 C C . ASP A 1 71 ? 5.295 -1.544 13.199 1.00 94.75 71 ASP A C 1
ATOM 537 O O . ASP A 1 71 ? 5.450 -2.420 14.046 1.00 94.75 71 ASP A O 1
ATOM 541 N N . GLY A 1 72 ? 6.180 -1.369 12.212 1.00 93.88 72 GLY A N 1
ATOM 542 C CA . GLY A 1 72 ? 7.385 -2.185 12.048 1.00 93.88 72 GLY A CA 1
ATOM 543 C C . GLY A 1 72 ? 7.126 -3.607 11.536 1.00 93.88 72 GLY A C 1
ATOM 544 O O . GLY A 1 72 ? 8.081 -4.324 11.240 1.00 93.88 72 GLY A O 1
ATOM 545 N N . SER A 1 73 ? 5.864 -4.007 11.369 1.00 96.56 73 SER A N 1
ATOM 546 C CA . SER A 1 73 ? 5.484 -5.285 10.771 1.00 96.56 73 SER A CA 1
ATOM 547 C C . SER A 1 73 ? 5.398 -5.148 9.256 1.00 96.56 73 SER A C 1
ATOM 549 O O . SER A 1 73 ? 4.648 -4.323 8.735 1.00 96.56 73 SER A O 1
ATOM 551 N N . VAL A 1 74 ? 6.173 -5.956 8.532 1.00 98.25 74 VAL A N 1
ATOM 552 C CA . VAL A 1 74 ? 6.119 -6.002 7.065 1.00 98.25 74 VAL A CA 1
ATOM 553 C C . VAL A 1 74 ? 4.804 -6.640 6.628 1.00 98.25 74 VAL A C 1
ATOM 555 O O . VAL A 1 74 ? 4.501 -7.763 7.023 1.00 98.25 74 VAL A O 1
ATOM 558 N N . LEU A 1 75 ? 4.050 -5.935 5.785 1.00 98.62 75 LEU A N 1
ATOM 559 C CA . LEU A 1 75 ? 2.760 -6.393 5.270 1.00 98.62 75 LEU A CA 1
ATOM 560 C C . LEU A 1 75 ? 2.927 -7.120 3.932 1.00 98.62 75 LEU A C 1
ATOM 562 O O . LEU A 1 75 ? 2.475 -8.249 3.755 1.00 98.62 75 LEU A O 1
ATOM 566 N N . PHE A 1 76 ? 3.597 -6.477 2.979 1.00 98.69 76 PHE A N 1
ATOM 567 C CA . PHE A 1 76 ? 3.886 -7.021 1.652 1.00 98.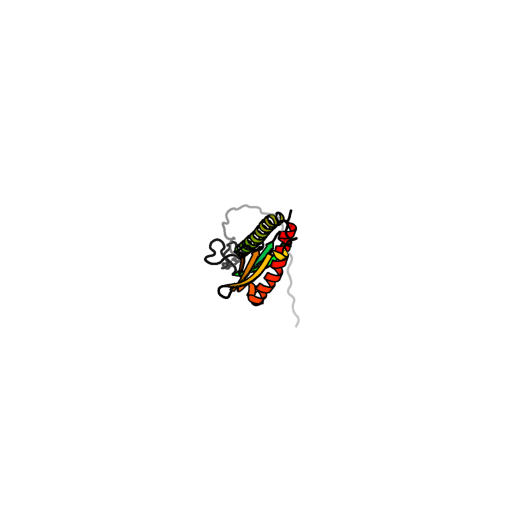69 76 PHE A CA 1
ATOM 568 C C . PHE A 1 76 ? 5.035 -6.250 0.999 1.00 98.69 76 PHE A C 1
ATOM 570 O O . PHE A 1 76 ? 5.515 -5.249 1.525 1.00 98.69 76 PHE A O 1
ATOM 577 N N . GLN A 1 77 ? 5.488 -6.731 -0.157 1.00 98.56 77 GLN A N 1
ATOM 578 C CA . GLN A 1 77 ? 6.498 -6.066 -0.978 1.00 98.56 77 GLN A CA 1
ATOM 579 C C . GLN A 1 77 ? 5.859 -5.441 -2.212 1.00 98.56 77 GLN A C 1
ATOM 581 O O . GLN A 1 77 ? 4.969 -6.040 -2.822 1.00 98.56 77 GLN A O 1
ATOM 586 N N . ILE A 1 78 ? 6.357 -4.271 -2.591 1.00 98.75 78 ILE A N 1
ATOM 587 C CA . ILE A 1 78 ? 5.947 -3.545 -3.790 1.00 98.75 78 ILE A CA 1
ATOM 588 C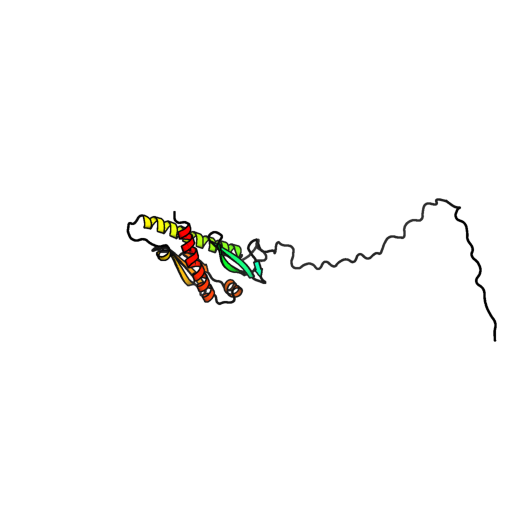 C . ILE A 1 78 ? 7.148 -3.364 -4.719 1.00 98.75 78 ILE A C 1
ATOM 590 O O . ILE A 1 78 ? 8.289 -3.352 -4.254 1.00 98.75 78 ILE A O 1
ATOM 594 N N . ALA A 1 79 ? 6.897 -3.197 -6.015 1.00 98.44 79 ALA A N 1
ATOM 595 C CA . ALA A 1 79 ? 7.938 -3.061 -7.028 1.00 98.44 79 ALA A CA 1
ATOM 596 C C . ALA A 1 79 ? 7.742 -1.822 -7.910 1.00 98.44 79 ALA A C 1
ATOM 598 O O . ALA A 1 79 ? 6.621 -1.402 -8.181 1.00 98.44 79 ALA A O 1
ATOM 599 N N . ALA A 1 80 ? 8.829 -1.226 -8.382 1.00 97.62 80 ALA A N 1
ATOM 600 C CA . ALA A 1 80 ? 8.800 -0.147 -9.367 1.00 97.62 80 ALA A CA 1
ATOM 601 C C . ALA A 1 80 ? 9.971 -0.299 -10.351 1.00 97.62 80 ALA A C 1
ATOM 603 O O . ALA A 1 80 ? 10.912 -1.047 -10.063 1.00 97.62 80 ALA A O 1
ATOM 604 N N . PRO A 1 81 ? 9.948 0.391 -11.505 1.00 96.25 81 PRO A N 1
ATOM 605 C CA . PRO A 1 81 ? 11.114 0.471 -12.376 1.00 96.25 81 PRO A CA 1
ATOM 606 C C . PRO A 1 81 ? 12.340 0.983 -11.612 1.00 96.25 81 PRO A C 1
ATOM 608 O O . PRO A 1 81 ? 12.234 1.873 -10.768 1.00 96.25 81 PRO A O 1
ATOM 611 N N . ALA A 1 82 ? 13.506 0.405 -11.893 1.00 94.06 82 ALA A N 1
ATOM 612 C CA . ALA A 1 82 ? 14.738 0.768 -11.210 1.00 94.06 82 ALA A CA 1
ATOM 613 C C . ALA A 1 82 ? 15.175 2.201 -11.551 1.00 94.06 82 ALA A C 1
ATOM 615 O O . ALA A 1 82 ? 15.478 2.506 -12.706 1.00 94.06 82 ALA A O 1
ATOM 616 N N . VAL A 1 83 ? 15.304 3.051 -10.529 1.00 92.31 83 VAL A N 1
ATOM 617 C CA . VAL A 1 83 ? 15.756 4.438 -10.699 1.00 92.31 83 VAL A CA 1
ATOM 618 C C . VAL A 1 83 ? 17.274 4.505 -10.545 1.00 92.31 83 VAL A C 1
ATOM 620 O O . VAL A 1 83 ? 17.811 4.510 -9.437 1.00 92.31 83 VAL A O 1
ATOM 623 N N . LEU A 1 84 ? 17.997 4.549 -11.666 1.00 86.88 84 LEU A N 1
ATOM 624 C CA . LEU A 1 84 ? 19.466 4.542 -11.648 1.00 86.88 84 LEU A CA 1
ATOM 625 C C . LEU A 1 84 ? 20.056 5.855 -11.117 1.00 86.88 84 LEU A C 1
ATOM 627 O O . LEU A 1 84 ? 21.002 5.824 -10.335 1.00 86.88 84 LEU A O 1
ATOM 631 N N . ASN A 1 85 ? 19.479 6.997 -11.503 1.00 87.12 85 ASN A N 1
ATOM 632 C CA . ASN A 1 85 ? 19.893 8.313 -11.027 1.00 87.12 85 ASN A CA 1
ATOM 633 C C . ASN A 1 85 ? 18.806 8.927 -10.140 1.00 87.12 85 ASN A C 1
ATOM 635 O O . ASN A 1 85 ? 17.841 9.500 -10.627 1.00 87.12 85 ASN A O 1
ATOM 639 N N . ARG A 1 86 ? 18.971 8.822 -8.821 1.00 86.31 86 ARG A N 1
ATOM 640 C CA . ARG A 1 86 ? 18.010 9.363 -7.845 1.00 86.31 86 ARG A CA 1
ATOM 641 C C . ARG A 1 86 ? 18.120 10.872 -7.625 1.00 86.31 86 ARG A C 1
ATOM 643 O O . ARG A 1 86 ? 17.202 11.458 -7.066 1.00 86.31 86 ARG A O 1
ATOM 650 N N . ASN A 1 87 ? 19.215 11.498 -8.059 1.00 86.25 87 ASN A N 1
ATOM 651 C CA . ASN A 1 87 ? 19.372 12.954 -7.983 1.00 86.25 87 ASN A CA 1
ATOM 652 C C . ASN A 1 87 ? 18.613 13.673 -9.107 1.00 86.25 87 ASN A C 1
ATOM 654 O O . ASN A 1 87 ? 18.351 14.866 -8.998 1.00 86.25 87 ASN A O 1
ATOM 658 N N . ASP A 1 88 ? 18.287 12.946 -10.175 1.00 87.38 88 ASP A N 1
ATOM 659 C CA . ASP A 1 88 ? 17.500 13.423 -11.307 1.00 87.38 88 ASP A CA 1
ATOM 660 C C . ASP A 1 88 ? 16.666 12.256 -11.868 1.00 87.38 88 ASP A C 1
ATOM 662 O O . ASP A 1 88 ? 17.052 11.623 -12.856 1.00 87.38 88 ASP A O 1
ATOM 666 N N . PRO A 1 89 ? 15.572 11.885 -11.178 1.00 84.62 89 PRO A N 1
ATOM 667 C CA . PRO A 1 89 ? 14.779 10.711 -11.530 1.00 84.62 89 PRO A CA 1
ATOM 668 C C . PRO A 1 89 ? 13.822 10.954 -12.713 1.00 84.62 89 PRO A C 1
ATOM 670 O O . PRO A 1 89 ? 13.179 10.011 -13.183 1.00 84.62 89 PRO A O 1
ATOM 673 N N . GLY A 1 90 ? 13.714 12.195 -13.205 1.00 90.19 90 GLY A N 1
ATOM 674 C CA . GLY A 1 90 ? 12.703 12.589 -14.186 1.00 90.19 90 GLY A CA 1
ATOM 675 C C . GLY A 1 90 ? 11.288 12.299 -13.676 1.00 90.19 90 GLY A C 1
ATOM 676 O O . GLY A 1 90 ? 10.952 12.640 -12.543 1.00 90.19 90 GLY A O 1
ATOM 677 N N . ASP A 1 91 ? 10.483 11.619 -14.495 1.00 89.56 91 ASP A N 1
ATOM 678 C CA . ASP A 1 91 ? 9.105 11.227 -14.157 1.00 89.56 91 ASP A CA 1
ATOM 679 C C . ASP A 1 91 ? 9.015 9.930 -13.329 1.00 89.56 91 ASP A C 1
ATOM 681 O O . ASP A 1 91 ? 7.923 9.465 -12.996 1.00 89.56 91 ASP A O 1
ATOM 685 N N . GLN A 1 92 ? 10.148 9.294 -13.016 1.00 91.00 92 GLN A N 1
ATOM 686 C CA . GLN A 1 92 ? 10.151 8.038 -12.271 1.00 91.00 92 GLN A CA 1
ATOM 687 C C . GLN A 1 92 ? 10.031 8.306 -10.773 1.00 91.00 92 GLN A C 1
ATOM 689 O O . GLN A 1 92 ? 10.778 9.094 -10.199 1.00 91.00 92 GLN A O 1
ATOM 694 N N . VAL A 1 93 ? 9.128 7.587 -10.114 1.00 93.50 93 VAL A N 1
ATOM 695 C CA . VAL A 1 93 ? 9.014 7.608 -8.654 1.00 93.50 93 VAL A CA 1
ATOM 696 C C . VAL A 1 93 ? 9.810 6.427 -8.089 1.00 93.50 93 VAL A C 1
ATOM 698 O O . VAL A 1 93 ? 9.452 5.282 -8.377 1.00 93.50 93 VAL A O 1
ATOM 701 N N . PRO A 1 94 ? 10.864 6.661 -7.281 1.00 95.50 94 PRO A N 1
ATOM 702 C CA . PRO A 1 94 ? 11.597 5.580 -6.631 1.00 95.50 94 PRO A CA 1
ATOM 703 C C . PRO A 1 94 ? 10.684 4.722 -5.750 1.00 95.50 94 PRO A C 1
ATOM 705 O O . PRO A 1 94 ? 9.766 5.232 -5.097 1.00 95.50 94 PRO A O 1
ATOM 708 N N . VAL A 1 95 ? 10.944 3.414 -5.706 1.00 97.38 95 VAL A N 1
ATOM 709 C CA . VAL A 1 95 ? 10.064 2.461 -5.013 1.00 97.38 95 VAL A CA 1
ATOM 710 C C . VAL A 1 95 ? 9.930 2.781 -3.519 1.00 97.38 95 VAL A C 1
ATOM 712 O O . VAL A 1 95 ? 8.839 2.671 -2.962 1.00 97.38 95 VAL A O 1
ATOM 715 N N . GLU A 1 96 ? 11.004 3.257 -2.885 1.00 96.75 96 GLU A N 1
ATOM 716 C CA . GLU A 1 96 ? 11.029 3.647 -1.475 1.00 96.75 96 GLU A CA 1
ATOM 717 C C . GLU A 1 96 ? 10.114 4.841 -1.167 1.00 96.75 96 GLU A C 1
ATOM 719 O O . GLU A 1 96 ? 9.484 4.888 -0.111 1.00 96.75 96 GLU A O 1
ATOM 724 N N . VAL A 1 97 ? 9.980 5.780 -2.108 1.00 96.62 97 VAL A N 1
ATOM 725 C CA . VAL A 1 97 ? 9.083 6.933 -1.968 1.00 96.62 97 VAL A CA 1
ATOM 726 C C . VAL A 1 97 ? 7.634 6.463 -2.042 1.00 96.62 97 VAL A C 1
ATOM 728 O O . VAL A 1 97 ? 6.809 6.868 -1.221 1.00 96.62 97 VAL A O 1
ATOM 731 N N . ARG A 1 98 ? 7.326 5.553 -2.978 1.00 97.69 98 ARG A N 1
ATOM 732 C CA . ARG A 1 98 ? 5.985 4.968 -3.088 1.00 97.69 98 ARG A CA 1
ATOM 733 C C . ARG A 1 98 ? 5.619 4.166 -1.843 1.00 97.69 98 ARG A C 1
ATOM 735 O O . ARG A 1 98 ? 4.517 4.339 -1.333 1.00 97.69 98 ARG A O 1
ATOM 742 N N . ALA A 1 99 ? 6.529 3.345 -1.321 1.00 98.56 99 ALA A N 1
ATOM 743 C CA . ALA A 1 99 ? 6.291 2.616 -0.078 1.00 98.56 99 ALA A CA 1
ATOM 744 C C . ALA A 1 99 ? 6.003 3.576 1.070 1.00 98.56 99 ALA A C 1
ATOM 746 O O . ALA A 1 99 ? 4.984 3.427 1.738 1.00 98.56 99 ALA A O 1
ATOM 747 N N . LYS A 1 100 ? 6.814 4.630 1.221 1.00 98.12 100 LYS A N 1
ATOM 748 C CA . LYS A 1 100 ? 6.599 5.626 2.269 1.00 98.12 100 LYS A CA 1
ATOM 749 C C . LYS A 1 100 ? 5.226 6.294 2.178 1.00 98.12 100 LYS A C 1
ATOM 751 O O . LYS A 1 100 ? 4.585 6.493 3.207 1.00 98.12 100 LYS A O 1
ATOM 756 N N . GLN A 1 101 ? 4.763 6.617 0.970 1.00 98.38 101 GLN A N 1
ATOM 757 C CA . GLN A 1 101 ? 3.427 7.180 0.769 1.00 98.38 101 GLN A CA 1
ATOM 758 C C . GLN A 1 101 ? 2.327 6.207 1.209 1.00 98.38 101 GLN A C 1
ATOM 760 O O . GLN A 1 101 ? 1.387 6.618 1.886 1.00 98.38 101 GLN A O 1
ATOM 765 N N . ILE A 1 102 ? 2.456 4.922 0.867 1.00 98.69 102 ILE A N 1
ATOM 766 C CA . ILE A 1 102 ? 1.501 3.889 1.285 1.00 98.69 102 ILE A CA 1
ATOM 767 C C . ILE A 1 102 ? 1.482 3.791 2.813 1.00 98.69 102 ILE A C 1
ATOM 769 O O . ILE A 1 102 ? 0.417 3.859 3.413 1.00 98.69 102 ILE A O 1
ATOM 773 N N . GLU A 1 103 ? 2.643 3.718 3.464 1.00 98.69 103 GLU A N 1
ATOM 774 C CA . GLU A 1 103 ? 2.739 3.658 4.929 1.00 98.69 103 GLU A CA 1
ATOM 775 C C . GLU A 1 103 ? 2.113 4.882 5.614 1.00 98.69 103 GLU A C 1
ATOM 777 O O . GLU A 1 103 ? 1.461 4.751 6.652 1.00 98.69 103 GLU A O 1
ATOM 782 N N . ILE A 1 104 ? 2.280 6.079 5.041 1.00 98.44 104 ILE A N 1
ATOM 783 C CA . ILE A 1 104 ? 1.622 7.300 5.525 1.00 98.44 104 ILE A CA 1
ATOM 784 C C . ILE A 1 104 ? 0.101 7.159 5.422 1.00 98.44 104 ILE A C 1
ATOM 786 O O . ILE A 1 104 ? -0.593 7.430 6.402 1.00 98.44 104 ILE A O 1
ATOM 790 N N . ASN A 1 105 ? -0.411 6.698 4.279 1.00 98.44 105 ASN A N 1
ATOM 791 C CA . ASN A 1 105 ? -1.845 6.497 4.079 1.00 98.44 105 ASN A CA 1
ATOM 792 C C . ASN A 1 105 ? -2.410 5.488 5.091 1.00 98.44 105 ASN A C 1
ATOM 794 O O . ASN A 1 105 ? -3.440 5.760 5.703 1.00 98.44 105 ASN A O 1
ATOM 798 N N . LEU A 1 106 ? -1.715 4.367 5.327 1.00 98.50 106 LEU A N 1
ATOM 799 C CA . LEU A 1 106 ? -2.116 3.361 6.317 1.00 98.50 106 LEU A CA 1
ATOM 800 C C . LEU A 1 106 ? -2.197 3.957 7.729 1.00 98.50 106 LEU A C 1
ATOM 802 O O . LEU A 1 106 ? -3.208 3.795 8.408 1.00 98.50 106 LEU A O 1
ATOM 806 N N . ASN A 1 107 ? -1.175 4.703 8.157 1.00 98.00 107 ASN A N 1
ATOM 807 C CA . ASN A 1 107 ? -1.178 5.342 9.476 1.00 98.00 107 ASN A CA 1
ATOM 808 C C . ASN A 1 107 ? -2.292 6.386 9.624 1.00 98.00 107 ASN A C 1
ATOM 810 O O . ASN A 1 107 ? -2.876 6.505 10.697 1.00 98.00 107 ASN A O 1
ATOM 814 N N . GLN A 1 108 ? -2.610 7.125 8.559 1.00 96.81 108 GLN A N 1
ATOM 815 C CA . GLN A 1 108 ? -3.724 8.071 8.574 1.00 96.81 108 GLN A CA 1
ATOM 816 C C . GLN A 1 108 ? -5.069 7.371 8.773 1.00 96.81 108 GLN A C 1
ATOM 818 O O . GLN A 1 108 ? -5.884 7.880 9.534 1.00 96.81 108 GLN A O 1
ATOM 823 N N . VAL A 1 109 ? -5.291 6.211 8.145 1.00 96.81 109 VAL A N 1
ATOM 824 C CA . VAL A 1 109 ? -6.510 5.416 8.375 1.00 96.81 109 VAL A CA 1
ATOM 825 C C . VAL A 1 109 ? -6.592 4.945 9.821 1.00 96.81 109 VAL A C 1
ATOM 827 O O . VAL A 1 109 ? -7.642 5.088 10.437 1.00 96.81 109 VAL A O 1
ATOM 830 N N . VAL A 1 110 ? -5.491 4.430 10.379 1.00 96.25 110 VAL A N 1
ATOM 831 C CA . VAL A 1 110 ? -5.467 3.978 11.780 1.00 96.25 110 VAL A CA 1
ATOM 832 C C . VAL A 1 110 ? -5.806 5.127 12.728 1.00 96.25 110 VAL A C 1
ATOM 834 O O . VAL A 1 110 ? -6.670 4.977 13.583 1.00 96.25 110 VAL A O 1
ATOM 837 N N . ASN A 1 111 ? -5.186 6.295 12.548 1.00 95.00 111 ASN A N 1
ATOM 838 C CA . ASN A 1 111 ? -5.463 7.460 13.391 1.00 95.00 111 ASN A CA 1
ATOM 839 C C . ASN A 1 111 ? -6.913 7.938 13.242 1.00 95.00 111 ASN A C 1
ATOM 841 O O . ASN A 1 111 ? -7.577 8.194 14.236 1.00 95.00 111 ASN A O 1
ATOM 845 N N . GLN A 1 112 ? -7.431 7.975 12.013 1.00 94.06 112 GLN A N 1
ATOM 846 C CA . GLN A 1 112 ? -8.821 8.342 11.746 1.00 94.06 112 GLN A CA 1
ATOM 847 C C . GLN A 1 112 ? -9.812 7.368 12.406 1.00 94.06 112 GLN A C 1
ATOM 849 O O . GLN A 1 112 ? -10.849 7.795 12.905 1.00 94.06 112 GLN A O 1
ATOM 854 N N . ALA A 1 113 ? -9.497 6.071 12.437 1.00 93.12 113 ALA A N 1
ATOM 855 C CA . ALA A 1 113 ? -10.305 5.062 13.116 1.00 93.12 113 ALA A CA 1
ATOM 856 C C . ALA A 1 113 ? -10.233 5.167 14.646 1.00 93.12 113 ALA A C 1
ATOM 858 O O . ALA A 1 113 ? -11.254 4.980 15.307 1.00 93.12 113 ALA A O 1
ATOM 859 N N . LEU A 1 114 ? -9.072 5.509 15.213 1.00 92.25 114 LEU A N 1
ATOM 860 C CA . LEU A 1 114 ? -8.933 5.793 16.646 1.00 92.25 114 LEU A CA 1
ATOM 861 C C . LEU A 1 114 ? -9.751 7.024 17.052 1.00 92.25 114 LEU A C 1
ATOM 863 O O . LEU A 1 114 ? -10.514 6.951 18.013 1.00 92.25 114 LEU A O 1
ATOM 867 N N . ASP A 1 115 ? -9.651 8.110 16.282 1.00 91.44 115 ASP A N 1
ATOM 868 C CA . ASP A 1 115 ? -10.423 9.334 16.509 1.00 91.44 115 ASP A CA 1
ATOM 869 C C . ASP A 1 115 ? -11.932 9.051 16.433 1.00 91.44 115 ASP A C 1
ATOM 871 O O . ASP A 1 115 ? -12.690 9.477 17.302 1.00 91.44 115 ASP A O 1
ATOM 875 N N . TYR A 1 116 ? -12.373 8.274 15.435 1.00 90.12 116 TYR A N 1
ATOM 876 C CA . TYR A 1 116 ? -13.771 7.853 15.310 1.00 90.12 116 TYR A CA 1
ATOM 877 C C . TYR A 1 116 ? -14.229 7.011 16.512 1.00 90.12 116 TYR A C 1
ATOM 879 O O . TYR A 1 116 ? -15.283 7.274 17.088 1.00 90.12 116 TYR A O 1
ATOM 887 N N . SER A 1 117 ? -13.423 6.027 16.924 1.00 86.94 117 SER A N 1
ATOM 888 C CA . SER A 1 117 ? -13.739 5.140 18.055 1.00 86.94 117 SER A CA 1
ATOM 889 C C . SER A 1 117 ? -13.862 5.912 19.370 1.00 86.94 117 SER A C 1
ATOM 891 O O . SER A 1 117 ? -14.749 5.627 20.174 1.00 86.94 117 SER A O 1
ATOM 893 N N . ALA A 1 118 ? -12.994 6.904 19.588 1.00 86.25 118 ALA A N 1
ATOM 894 C CA . ALA A 1 118 ? -13.028 7.749 20.776 1.00 86.25 118 ALA A CA 1
ATOM 895 C C . ALA A 1 118 ? -14.318 8.581 20.850 1.00 86.25 118 ALA A C 1
ATOM 897 O O . ALA A 1 118 ? -14.911 8.678 21.919 1.00 86.25 118 ALA A O 1
ATOM 898 N N . LEU A 1 119 ? -14.774 9.129 19.717 1.00 84.56 119 LEU A N 1
ATOM 899 C CA . LEU A 1 119 ? -16.022 9.896 19.640 1.00 84.56 119 LEU A CA 1
ATOM 900 C C . LEU A 1 119 ? -17.258 9.021 19.874 1.00 84.56 119 LEU A C 1
ATOM 902 O O . LEU A 1 119 ? -18.196 9.449 20.543 1.00 84.56 119 LEU A O 1
ATOM 906 N N . GLU A 1 120 ? -17.274 7.798 19.343 1.00 79.06 120 GLU A N 1
ATOM 907 C CA . GLU A 1 120 ? -18.422 6.908 19.528 1.00 79.06 120 GLU A CA 1
ATOM 908 C C . GLU A 1 120 ? -18.475 6.298 20.937 1.00 79.06 120 GLU A C 1
ATOM 910 O O . GLU A 1 120 ? -19.558 6.080 21.470 1.00 79.06 120 GLU A O 1
ATOM 915 N N . SER A 1 121 ? -17.328 6.091 21.592 1.00 70.19 121 SER A N 1
ATOM 916 C CA . SER A 1 121 ? -17.276 5.563 22.967 1.00 70.19 121 SER A CA 1
ATOM 917 C C . SER A 1 121 ? -17.951 6.484 23.998 1.00 70.19 121 SER A C 1
ATOM 919 O O . SER A 1 121 ? -18.295 6.041 25.093 1.00 70.19 121 SER A O 1
ATOM 921 N N . GLU A 1 122 ? -18.173 7.760 23.663 1.00 68.38 122 GLU A N 1
ATOM 922 C CA . GLU A 1 122 ? -18.955 8.699 24.479 1.00 68.38 122 GLU A CA 1
ATOM 923 C C . GLU A 1 122 ? -20.481 8.526 24.307 1.00 68.38 122 GLU A C 1
ATOM 925 O O . GLU A 1 122 ? -21.267 9.084 25.080 1.00 68.38 122 GLU A O 1
ATOM 930 N N . SER A 1 123 ? -20.921 7.734 23.323 1.00 62.88 123 SER A N 1
ATOM 931 C CA . SER A 1 123 ? -22.320 7.408 23.052 1.00 62.88 123 SER A CA 1
ATOM 932 C C . SER A 1 123 ? -22.711 6.082 23.731 1.00 62.88 123 SER A C 1
ATOM 934 O O . SER A 1 123 ? -22.061 5.061 23.523 1.00 62.88 123 SER A O 1
ATOM 936 N N . PRO A 1 124 ? -23.798 6.021 24.524 1.00 55.69 124 PRO A N 1
ATOM 937 C CA . PRO A 1 124 ? -24.194 4.822 25.275 1.00 55.69 124 PRO A CA 1
ATOM 938 C C . PRO A 1 124 ? -24.818 3.699 24.414 1.00 55.69 124 PRO A C 1
ATOM 940 O O . PRO A 1 124 ? -25.515 2.832 24.945 1.00 55.69 124 PRO A O 1
ATOM 943 N N . ALA A 1 125 ? -24.625 3.713 23.092 1.00 54.47 125 ALA A N 1
ATOM 944 C CA . ALA A 1 125 ? -25.276 2.806 22.153 1.00 54.47 125 ALA A CA 1
ATOM 945 C C . ALA A 1 125 ? -24.263 1.872 21.465 1.00 54.47 125 ALA A C 1
ATOM 947 O O . ALA A 1 125 ? -23.591 2.271 20.527 1.00 54.47 125 ALA A O 1
ATOM 948 N N . ALA A 1 126 ? -24.276 0.607 21.902 1.00 55.81 126 ALA A N 1
ATOM 949 C CA . ALA A 1 126 ? -23.582 -0.563 21.344 1.00 55.81 126 ALA A CA 1
ATOM 950 C C . ALA A 1 126 ? -22.043 -0.594 21.467 1.00 55.81 126 ALA A C 1
ATOM 952 O O . ALA A 1 126 ? -21.344 0.378 21.218 1.00 55.81 126 ALA A O 1
ATOM 953 N N . GLU A 1 127 ? -21.517 -1.771 21.826 1.00 63.25 127 GLU A N 1
ATOM 954 C CA . GLU A 1 127 ? -20.099 -2.110 21.664 1.00 63.25 127 GLU A CA 1
ATOM 955 C C . GLU A 1 127 ? -19.777 -2.109 20.163 1.00 63.25 127 GLU A C 1
ATOM 957 O O . GLU A 1 127 ? -20.036 -3.091 19.468 1.00 63.25 127 GLU A O 1
ATOM 962 N N . ILE A 1 128 ? -19.273 -0.991 19.640 1.00 68.38 128 ILE A N 1
ATOM 963 C CA . ILE A 1 128 ? -18.788 -0.933 18.262 1.00 68.38 128 ILE A CA 1
ATOM 964 C C . ILE A 1 128 ? -17.422 -1.610 18.211 1.00 68.38 128 ILE A C 1
ATOM 966 O O . ILE A 1 128 ? -16.494 -1.201 18.911 1.00 68.38 128 ILE A O 1
ATOM 970 N N . THR A 1 129 ? -17.279 -2.639 17.376 1.00 73.12 129 THR A N 1
ATOM 971 C CA . THR A 1 129 ? -15.981 -3.286 17.175 1.00 73.12 129 THR A CA 1
ATOM 972 C C . THR A 1 129 ? -15.195 -2.595 16.064 1.00 73.12 129 THR A C 1
ATOM 974 O O . THR A 1 129 ? -15.759 -2.008 15.139 1.00 73.12 129 THR A O 1
ATOM 977 N N . THR A 1 130 ? -13.867 -2.720 16.085 1.00 74.19 130 THR A N 1
ATOM 978 C CA . THR A 1 130 ? -12.994 -2.233 15.002 1.00 74.19 130 THR A CA 1
ATOM 979 C C . THR A 1 130 ? -13.382 -2.811 13.637 1.00 74.19 130 THR A C 1
ATOM 981 O O . THR A 1 130 ? -13.229 -2.159 12.603 1.00 74.19 130 THR A O 1
ATOM 984 N N . SER A 1 131 ? -13.920 -4.035 13.631 1.00 76.56 131 SER A N 1
ATOM 985 C CA . SER A 1 131 ? -14.397 -4.695 12.416 1.00 76.56 131 SER A CA 1
ATOM 986 C C . SER A 1 131 ? -15.626 -4.029 11.802 1.00 76.56 131 SER A C 1
ATOM 988 O O . SER A 1 131 ? -15.803 -4.119 10.590 1.00 76.56 131 SER A O 1
ATOM 990 N N . ASP A 1 132 ? -16.424 -3.330 12.608 1.00 79.56 132 ASP A N 1
ATOM 991 C CA . ASP A 1 132 ? -17.628 -2.636 12.150 1.00 79.56 132 ASP A CA 1
ATOM 992 C C . ASP A 1 132 ? -17.312 -1.252 11.574 1.00 79.56 132 ASP A C 1
ATOM 994 O O . ASP A 1 132 ? -18.056 -0.740 10.739 1.00 79.56 132 ASP A O 1
ATOM 998 N N . ILE A 1 133 ? -16.198 -0.645 11.997 1.00 88.00 133 ILE A N 1
ATOM 999 C CA . ILE A 1 133 ? -15.819 0.707 11.575 1.00 88.00 133 ILE A CA 1
ATOM 1000 C C . ILE A 1 133 ? -14.765 0.729 10.482 1.00 88.00 133 ILE A C 1
ATOM 1002 O O . ILE A 1 133 ? -14.669 1.737 9.810 1.00 88.00 133 ILE A O 1
ATOM 1006 N N . LEU A 1 134 ? -13.955 -0.306 10.270 1.00 94.31 134 LEU A N 1
ATOM 1007 C CA . LEU A 1 134 ? -12.879 -0.242 9.278 1.00 94.31 134 LEU A CA 1
ATOM 1008 C C . LEU A 1 134 ? -13.085 -1.274 8.180 1.00 94.31 134 LEU A C 1
ATOM 1010 O O . LEU A 1 134 ? -13.066 -2.478 8.433 1.00 94.31 134 LEU A O 1
ATOM 1014 N N . GLN A 1 135 ? -13.187 -0.802 6.940 1.00 96.12 135 GLN A N 1
ATOM 1015 C CA . GLN A 1 135 ? -13.303 -1.661 5.767 1.00 96.12 135 GLN A CA 1
ATOM 1016 C C . GLN A 1 135 ? -12.332 -1.226 4.673 1.00 96.12 135 GLN A C 1
ATOM 1018 O O . GLN A 1 135 ? -12.197 -0.044 4.380 1.00 96.12 135 GLN A O 1
ATOM 1023 N N . VAL A 1 136 ? -11.667 -2.196 4.056 1.00 97.81 136 VAL A N 1
ATOM 1024 C CA . VAL A 1 136 ? -10.803 -2.035 2.893 1.00 97.81 136 VAL A CA 1
ATOM 1025 C C . VAL A 1 136 ? -11.529 -2.597 1.679 1.00 97.81 136 VAL A C 1
ATOM 1027 O O . VAL A 1 136 ? -11.959 -3.752 1.683 1.00 97.81 136 VAL A O 1
ATOM 1030 N N . THR A 1 137 ? -11.642 -1.808 0.619 1.00 97.56 137 THR A N 1
ATOM 1031 C CA . THR A 1 137 ? -12.289 -2.184 -0.644 1.00 97.56 137 THR A CA 1
ATOM 1032 C C . THR A 1 137 ? -11.313 -2.065 -1.810 1.00 97.56 137 THR A C 1
ATOM 1034 O O . THR A 1 137 ? -10.314 -1.349 -1.738 1.00 97.56 137 THR A O 1
ATOM 1037 N N . VAL A 1 138 ? -11.587 -2.799 -2.890 1.00 98.25 138 VAL A N 1
ATOM 1038 C CA . VAL A 1 138 ? -10.872 -2.672 -4.165 1.00 98.25 138 VAL A CA 1
ATOM 1039 C C . VAL A 1 138 ? -11.817 -2.033 -5.169 1.00 98.25 138 VAL A C 1
ATOM 1041 O O . VAL A 1 138 ? -12.899 -2.559 -5.424 1.00 98.25 138 VAL A O 1
ATOM 1044 N N . GLU A 1 139 ? -11.392 -0.930 -5.769 1.00 97.12 139 GLU A N 1
ATOM 1045 C CA . GLU A 1 139 ? -12.125 -0.242 -6.828 1.00 97.12 139 GLU A CA 1
ATOM 1046 C C . GLU A 1 139 ? -11.254 -0.096 -8.075 1.00 97.12 139 GLU A C 1
ATOM 1048 O O . GLU A 1 139 ? -10.028 -0.120 -8.003 1.00 97.12 139 GLU A O 1
ATOM 1053 N N . GLN A 1 140 ? -11.885 0.049 -9.239 1.00 96.75 140 GLN A N 1
ATOM 1054 C CA . GLN A 1 140 ? -11.179 0.275 -10.499 1.00 96.75 140 GLN A CA 1
ATOM 1055 C C . GLN A 1 140 ? -11.197 1.763 -10.837 1.00 96.75 140 GLN A C 1
ATOM 1057 O O . GLN A 1 140 ? -12.259 2.321 -11.113 1.00 96.75 140 GLN A O 1
ATOM 1062 N N . LEU A 1 141 ? -10.021 2.389 -10.878 1.00 95.00 141 LEU A N 1
ATOM 1063 C CA . LEU A 1 141 ? -9.862 3.777 -11.303 1.00 95.00 141 LEU A CA 1
ATOM 1064 C C . LEU A 1 141 ? -8.893 3.837 -12.479 1.00 95.00 141 LEU A C 1
ATOM 1066 O O . LEU A 1 141 ? -7.736 3.442 -12.356 1.00 95.00 141 LEU A O 1
ATOM 1070 N N . ASN A 1 142 ? -9.365 4.334 -13.626 1.00 93.62 142 ASN A N 1
ATOM 1071 C CA . ASN A 1 142 ? -8.588 4.371 -14.871 1.00 93.62 142 ASN A CA 1
ATOM 1072 C C . ASN A 1 142 ? -7.956 3.004 -15.209 1.00 93.62 142 ASN A C 1
ATOM 1074 O O . ASN A 1 142 ? -6.773 2.925 -15.523 1.00 93.62 142 ASN A O 1
ATOM 1078 N N . GLU A 1 143 ? -8.744 1.926 -15.088 1.00 93.12 143 GLU A N 1
ATOM 1079 C CA . GLU A 1 143 ? -8.333 0.531 -15.353 1.00 93.12 143 GLU A CA 1
ATOM 1080 C C . GLU A 1 143 ? -7.253 -0.034 -14.409 1.00 93.12 143 GLU A C 1
ATOM 1082 O O . GLU A 1 143 ? -6.738 -1.138 -14.622 1.00 93.12 143 GLU A O 1
ATOM 1087 N N . LEU A 1 144 ? -6.911 0.698 -13.348 1.00 96.62 144 LEU A N 1
ATOM 1088 C CA . LEU A 1 144 ? -6.006 0.241 -12.304 1.00 96.62 144 LEU A CA 1
ATOM 1089 C C . LEU A 1 144 ? -6.796 -0.090 -11.036 1.00 96.62 144 LEU A C 1
ATOM 1091 O O . LEU A 1 144 ? -7.608 0.733 -10.602 1.00 96.62 144 LEU A O 1
ATOM 1095 N N . PRO A 1 145 ? -6.537 -1.248 -10.399 1.00 98.31 145 PRO A N 1
ATOM 1096 C CA . PRO A 1 145 ? -7.158 -1.543 -9.126 1.00 98.31 145 PRO A CA 1
ATOM 1097 C C . PRO A 1 145 ? -6.496 -0.699 -8.035 1.00 98.31 145 PRO A C 1
ATOM 1099 O O . PRO A 1 145 ? -5.273 -0.712 -7.853 1.00 98.31 145 PRO A O 1
ATOM 1102 N N . VAL A 1 146 ? -7.330 0.042 -7.319 1.00 98.50 146 VAL A N 1
ATOM 1103 C CA . VAL A 1 146 ? -6.975 0.930 -6.216 1.00 98.50 146 VAL A CA 1
ATOM 1104 C C . VAL A 1 146 ? -7.626 0.394 -4.951 1.00 98.50 146 VAL A C 1
ATOM 1106 O O . VAL A 1 146 ? -8.810 0.064 -4.944 1.00 98.50 146 VAL A O 1
ATOM 1109 N N . LEU A 1 147 ? -6.841 0.287 -3.883 1.00 98.62 147 LEU A N 1
ATOM 1110 C CA . LEU A 1 147 ? -7.344 -0.104 -2.575 1.00 98.62 147 LEU A CA 1
ATOM 1111 C C . LEU A 1 147 ? -7.742 1.152 -1.810 1.00 98.62 147 LEU A C 1
ATOM 1113 O O . LEU A 1 147 ? -6.931 2.069 -1.672 1.00 98.62 147 LEU A O 1
ATOM 1117 N N . PHE A 1 148 ? -8.963 1.169 -1.294 1.00 98.12 148 PHE A N 1
ATOM 1118 C CA . PHE A 1 148 ? -9.503 2.233 -0.456 1.00 98.12 148 PHE A CA 1
ATOM 1119 C C . PHE A 1 148 ? -9.794 1.704 0.941 1.00 98.12 148 PHE A C 1
ATOM 1121 O O . PHE A 1 148 ? -10.038 0.514 1.113 1.00 98.12 148 PHE A O 1
ATOM 1128 N N . ALA A 1 149 ? -9.777 2.588 1.933 1.00 97.56 149 ALA A N 1
ATOM 1129 C CA . ALA A 1 149 ? -10.269 2.312 3.273 1.00 97.56 149 ALA A CA 1
ATOM 1130 C C . ALA A 1 149 ? -11.388 3.283 3.648 1.00 97.56 149 ALA A C 1
ATOM 1132 O O . ALA A 1 149 ? -11.269 4.488 3.422 1.00 97.56 149 ALA A O 1
ATOM 1133 N N . THR A 1 150 ? -12.439 2.771 4.273 1.00 95.69 150 THR A N 1
ATOM 1134 C CA . THR A 1 150 ? -13.520 3.550 4.880 1.00 95.69 150 THR A CA 1
ATOM 1135 C C . THR A 1 150 ? -13.483 3.394 6.394 1.00 95.69 150 THR A C 1
ATOM 1137 O O . THR A 1 150 ? -13.106 2.336 6.904 1.00 95.69 150 THR A O 1
ATOM 1140 N N . VAL A 1 151 ? -13.861 4.461 7.103 1.00 93.94 151 VAL A N 1
ATOM 1141 C CA . VAL A 1 151 ? -13.896 4.512 8.569 1.00 93.94 151 VAL A CA 1
ATOM 1142 C C . VAL A 1 151 ? -15.285 4.953 9.038 1.00 93.94 151 VAL A C 1
ATOM 1144 O O . VAL A 1 151 ? -15.668 6.102 8.825 1.00 93.94 151 VAL A O 1
ATOM 1147 N N . GLY A 1 152 ? -16.033 4.053 9.672 1.00 88.38 152 GLY A N 1
ATOM 1148 C CA . GLY A 1 152 ? -17.385 4.254 10.178 1.00 88.38 152 GLY A CA 1
ATOM 1149 C C . GLY A 1 152 ? -18.307 4.839 9.113 1.00 88.38 152 GLY A C 1
ATOM 1150 O O . GLY A 1 152 ? -18.291 4.433 7.952 1.00 88.38 152 GLY A O 1
ATOM 1151 N N . ASN A 1 153 ? -19.070 5.854 9.513 1.00 83.88 153 ASN A N 1
ATOM 1152 C CA . ASN A 1 153 ? -19.949 6.609 8.619 1.00 83.88 153 ASN A CA 1
ATOM 1153 C C . ASN A 1 153 ? -19.273 7.855 8.013 1.00 83.88 153 ASN A C 1
ATOM 1155 O O . ASN A 1 153 ? -19.966 8.778 7.576 1.00 83.88 153 ASN A O 1
ATOM 1159 N N . LEU A 1 154 ? -17.936 7.938 8.021 1.00 83.50 154 LEU A N 1
ATOM 1160 C CA . LEU A 1 154 ? -17.240 9.091 7.452 1.00 83.50 154 LEU A CA 1
ATOM 1161 C C . LEU A 1 154 ? -17.401 9.115 5.919 1.00 83.50 154 LEU A C 1
ATOM 1163 O O . LEU A 1 154 ? -17.266 8.079 5.268 1.00 83.50 154 LEU A O 1
ATOM 1167 N N . PRO A 1 155 ? -17.670 10.292 5.322 1.00 76.81 155 PRO A N 1
ATOM 1168 C CA . PRO A 1 155 ? -18.102 10.395 3.927 1.00 76.81 155 PRO A CA 1
ATOM 1169 C C . PRO A 1 155 ? -16.990 10.187 2.891 1.00 76.81 155 PRO A C 1
ATOM 1171 O O . PRO A 1 155 ? -17.295 10.022 1.713 1.00 76.81 155 PRO A O 1
ATOM 1174 N N . GLU A 1 156 ? -15.716 10.217 3.292 1.00 85.50 156 GLU A N 1
ATOM 1175 C CA . GLU A 1 156 ? -14.582 10.177 2.364 1.00 85.50 156 GLU A CA 1
ATOM 1176 C C . GLU A 1 156 ? -13.736 8.909 2.558 1.00 85.50 156 GLU A C 1
ATOM 1178 O O . GLU A 1 156 ? -12.989 8.809 3.539 1.00 85.50 156 GLU A O 1
ATOM 1183 N N . PRO A 1 157 ? -13.810 7.947 1.616 1.00 91.44 157 PRO A N 1
ATOM 1184 C CA . PRO A 1 157 ? -12.862 6.845 1.540 1.00 91.44 157 PRO A CA 1
ATOM 1185 C C . PRO A 1 157 ? -11.439 7.365 1.317 1.00 91.44 157 PRO A C 1
ATOM 1187 O O . PRO A 1 157 ? -11.200 8.257 0.499 1.00 91.44 157 PRO A O 1
ATOM 1190 N N . ARG A 1 158 ? -10.461 6.771 2.000 1.00 94.88 158 ARG A N 1
ATOM 1191 C CA . ARG A 1 158 ? -9.043 7.096 1.826 1.00 94.88 158 ARG A CA 1
ATOM 1192 C C . ARG A 1 158 ? -8.385 6.106 0.876 1.00 94.88 158 ARG A C 1
ATOM 1194 O O . ARG A 1 158 ? -8.357 4.910 1.149 1.00 94.88 158 ARG A O 1
ATOM 1201 N N . GLY A 1 159 ? -7.800 6.605 -0.211 1.00 96.81 159 GLY A N 1
ATOM 1202 C CA . GLY A 1 159 ? -6.966 5.790 -1.094 1.00 96.81 159 GLY A CA 1
ATOM 1203 C C . GLY A 1 159 ? -5.714 5.305 -0.363 1.00 96.81 159 GLY A C 1
ATOM 1204 O O . GLY A 1 159 ? -4.909 6.112 0.100 1.00 96.81 159 GLY A O 1
ATOM 1205 N N . LEU A 1 160 ? -5.545 3.990 -0.258 1.00 98.19 160 LEU A N 1
ATOM 1206 C CA . LEU A 1 160 ? -4.380 3.364 0.360 1.00 98.19 160 LEU A CA 1
ATOM 1207 C C . LEU A 1 160 ? -3.230 3.286 -0.637 1.00 98.19 160 LEU A C 1
ATOM 1209 O O . LEU A 1 160 ? -2.141 3.798 -0.374 1.00 98.19 160 LEU A O 1
ATOM 1213 N N . LEU A 1 161 ? -3.481 2.642 -1.779 1.00 98.50 161 LEU A N 1
ATOM 1214 C CA . LEU A 1 161 ? -2.492 2.416 -2.827 1.00 98.50 161 LEU A CA 1
ATOM 1215 C C . LEU A 1 161 ? -3.147 2.010 -4.150 1.00 98.50 161 LEU A C 1
ATOM 1217 O O . LEU A 1 161 ? -4.241 1.450 -4.170 1.00 98.50 161 LEU A O 1
ATOM 1221 N N . THR A 1 162 ? -2.414 2.208 -5.243 1.00 98.44 162 THR A N 1
ATOM 1222 C CA . THR A 1 162 ? -2.739 1.673 -6.572 1.00 98.44 162 THR A CA 1
ATOM 1223 C C . THR A 1 162 ? -1.806 0.514 -6.903 1.00 98.44 162 THR A C 1
ATOM 1225 O O . THR A 1 162 ? -0.586 0.638 -6.747 1.00 98.44 162 THR A O 1
ATOM 1228 N N . VAL A 1 163 ? -2.359 -0.599 -7.388 1.00 98.50 163 VAL A N 1
ATOM 1229 C CA . VAL A 1 163 ? -1.560 -1.737 -7.860 1.00 98.50 163 VAL A CA 1
ATOM 1230 C C . VAL A 1 163 ? -1.067 -1.465 -9.278 1.00 98.50 163 VAL A C 1
ATOM 1232 O O . VAL A 1 163 ? -1.854 -1.187 -10.184 1.00 98.50 163 VAL A O 1
ATOM 1235 N N . THR A 1 164 ? 0.245 -1.557 -9.480 1.00 98.06 164 THR A N 1
ATOM 1236 C CA . THR A 1 164 ? 0.893 -1.229 -10.757 1.00 98.06 164 THR A CA 1
ATOM 1237 C C . THR A 1 164 ? 1.264 -2.475 -11.560 1.00 98.06 164 THR A C 1
ATOM 1239 O O . THR A 1 164 ? 1.246 -3.598 -11.053 1.00 98.06 164 THR A O 1
ATOM 1242 N N . ASP A 1 165 ? 1.650 -2.287 -12.824 1.00 97.81 165 ASP A N 1
ATOM 1243 C CA . ASP A 1 165 ? 2.167 -3.384 -13.650 1.00 97.81 165 ASP A CA 1
ATOM 1244 C C . ASP A 1 165 ? 3.491 -3.937 -13.108 1.00 97.81 165 ASP A C 1
ATOM 1246 O O . ASP A 1 165 ? 3.719 -5.142 -13.174 1.00 97.81 165 ASP A O 1
ATOM 1250 N N . SER A 1 166 ? 4.338 -3.091 -12.509 1.00 98.19 166 SER A N 1
ATOM 1251 C CA . SER A 1 166 ? 5.583 -3.535 -11.869 1.00 98.19 166 SER A CA 1
ATOM 1252 C C . SER A 1 166 ? 5.315 -4.450 -10.676 1.00 98.19 166 SER A C 1
ATOM 1254 O O . SER A 1 166 ? 6.020 -5.443 -10.500 1.00 98.19 166 SER A O 1
ATOM 1256 N N . ASP A 1 167 ? 4.268 -4.166 -9.897 1.00 98.62 167 ASP A N 1
ATOM 1257 C CA . ASP A 1 167 ? 3.835 -5.034 -8.799 1.00 98.62 167 ASP A CA 1
ATOM 1258 C C . ASP A 1 167 ? 3.376 -6.398 -9.325 1.00 98.62 167 ASP A C 1
ATOM 1260 O O . ASP A 1 167 ? 3.865 -7.440 -8.888 1.00 98.62 167 ASP A O 1
ATOM 1264 N N . ALA A 1 168 ? 2.480 -6.393 -10.313 1.00 98.38 168 ALA A N 1
ATOM 1265 C CA . ALA A 1 168 ? 1.982 -7.603 -10.961 1.00 98.38 168 ALA A CA 1
ATOM 1266 C C . ALA A 1 168 ? 3.120 -8.447 -11.566 1.00 98.38 168 ALA A C 1
ATOM 1268 O O . ALA A 1 168 ? 3.176 -9.660 -11.359 1.00 98.38 168 ALA A O 1
ATOM 1269 N N . GLN A 1 169 ? 4.066 -7.799 -12.253 1.00 98.06 169 GLN A N 1
ATOM 1270 C CA . GLN A 1 169 ? 5.239 -8.443 -12.842 1.00 98.06 169 GLN A CA 1
ATOM 1271 C C . GLN A 1 169 ? 6.125 -9.099 -11.779 1.00 98.06 169 GLN A C 1
ATOM 1273 O O . GLN A 1 169 ? 6.547 -10.239 -11.964 1.00 98.06 169 GLN A O 1
ATOM 1278 N N . TYR A 1 170 ? 6.405 -8.401 -10.675 1.00 98.38 170 TYR A N 1
ATOM 1279 C CA . TYR A 1 170 ? 7.228 -8.938 -9.592 1.00 98.38 170 TYR A CA 1
ATOM 1280 C C . TYR A 1 170 ? 6.564 -10.140 -8.902 1.00 98.38 170 TYR A C 1
ATOM 1282 O O . TYR A 1 170 ? 7.229 -11.137 -8.629 1.00 98.38 170 TYR A O 1
ATOM 1290 N N . HIS A 1 171 ? 5.250 -10.076 -8.665 1.00 98.38 171 HIS A N 1
ATOM 1291 C CA . HIS A 1 171 ? 4.499 -11.145 -7.994 1.00 98.38 171 HIS A CA 1
ATOM 1292 C C . HIS A 1 171 ? 4.053 -12.283 -8.928 1.00 98.38 171 HIS A C 1
ATOM 1294 O O . HIS A 1 171 ? 3.553 -13.300 -8.446 1.00 98.38 171 HIS A O 1
ATOM 1300 N N . GLY A 1 172 ? 4.216 -12.131 -10.246 1.00 98.25 172 GLY A N 1
ATOM 1301 C CA . GLY A 1 172 ? 3.857 -13.144 -11.243 1.00 98.25 172 GLY A CA 1
AT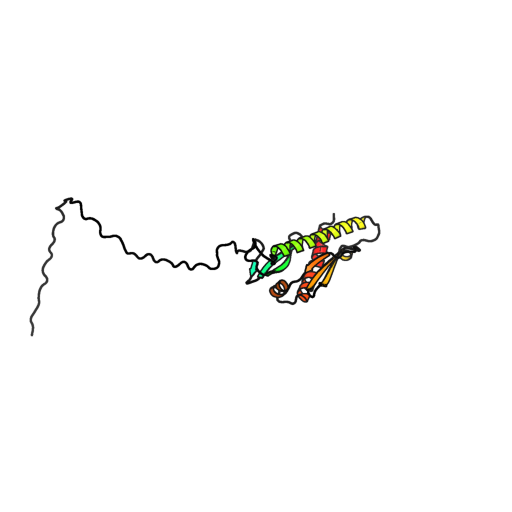OM 1302 C C . GLY A 1 172 ? 2.350 -13.404 -11.365 1.00 98.25 172 GLY A C 1
ATOM 1303 O O . GLY A 1 172 ? 1.946 -14.510 -11.719 1.00 98.25 172 GLY A O 1
ATOM 1304 N N . VAL A 1 173 ? 1.511 -12.414 -11.046 1.00 98.62 173 VAL A N 1
ATOM 1305 C CA . VAL A 1 173 ? 0.038 -12.507 -11.066 1.00 98.62 173 VAL A CA 1
ATOM 1306 C C . VAL A 1 173 ? -0.579 -11.249 -11.682 1.00 98.62 173 VAL A C 1
ATOM 1308 O O . VAL A 1 173 ? 0.109 -10.251 -11.870 1.00 98.62 173 VAL A O 1
ATOM 1311 N N . SER A 1 174 ? -1.876 -11.262 -12.004 1.00 98.38 174 SER A N 1
ATOM 1312 C CA . SER A 1 174 ? -2.562 -10.061 -12.499 1.00 98.38 174 SER A CA 1
ATOM 1313 C C . SER A 1 174 ? -2.745 -9.002 -11.402 1.00 98.38 174 SER A C 1
ATOM 1315 O O . SER A 1 174 ? -2.795 -9.318 -10.212 1.00 98.38 174 SER A O 1
ATOM 1317 N N . LYS A 1 175 ? -2.919 -7.734 -11.810 1.00 98.31 175 LYS A N 1
ATOM 1318 C CA . LYS A 1 175 ? -3.181 -6.614 -10.887 1.00 98.31 175 LYS A CA 1
ATOM 1319 C C . LYS A 1 175 ? -4.418 -6.842 -10.012 1.00 98.31 175 LYS A C 1
ATOM 1321 O O . LYS A 1 175 ? -4.376 -6.518 -8.833 1.00 98.31 175 LYS A O 1
ATOM 1326 N N . SER A 1 176 ? -5.490 -7.420 -10.562 1.00 98.12 176 SER A N 1
ATOM 1327 C CA . SER A 1 176 ? -6.721 -7.701 -9.806 1.00 98.12 176 SER A CA 1
ATOM 1328 C C . SER A 1 176 ? -6.491 -8.733 -8.699 1.00 98.12 176 SER A C 1
ATOM 1330 O O . SER A 1 176 ? -6.814 -8.477 -7.546 1.00 98.12 176 SER A O 1
ATOM 1332 N N . VAL A 1 177 ? -5.833 -9.850 -9.026 1.00 98.50 177 VAL A N 1
ATOM 1333 C CA . VAL A 1 177 ? -5.488 -10.905 -8.059 1.00 98.50 177 VAL A CA 1
ATOM 1334 C C . VAL A 1 177 ? -4.544 -10.374 -6.981 1.00 98.50 177 VAL A C 1
ATOM 1336 O O . VAL A 1 177 ? -4.665 -10.731 -5.809 1.00 98.50 177 VAL A O 1
ATOM 1339 N N . LEU A 1 178 ? -3.600 -9.508 -7.357 1.00 98.69 178 LEU A N 1
ATOM 1340 C CA . LEU A 1 178 ? -2.703 -8.884 -6.391 1.00 98.69 178 LEU A CA 1
ATOM 1341 C C . LEU A 1 178 ? -3.440 -7.896 -5.476 1.00 98.69 178 LEU A C 1
ATOM 1343 O O . LEU A 1 178 ? -3.172 -7.882 -4.278 1.00 98.69 178 LEU A O 1
ATOM 1347 N N . ALA A 1 179 ? -4.393 -7.128 -6.011 1.00 98.75 179 ALA A N 1
ATOM 1348 C CA . ALA A 1 179 ? -5.221 -6.215 -5.229 1.00 98.75 179 ALA A CA 1
ATOM 1349 C C . ALA A 1 179 ? -6.072 -6.958 -4.191 1.00 98.75 179 ALA A C 1
ATOM 1351 O O . ALA A 1 179 ? -6.063 -6.578 -3.026 1.00 98.75 179 ALA A O 1
ATOM 1352 N N . GLU A 1 180 ? -6.731 -8.053 -4.577 1.00 98.62 180 GLU A N 1
ATOM 1353 C CA . GLU A 1 180 ? -7.496 -8.909 -3.657 1.00 98.62 180 GLU A CA 1
ATOM 1354 C C . GLU A 1 180 ? -6.599 -9.509 -2.563 1.00 98.62 180 GLU A C 1
ATOM 1356 O O . GLU A 1 180 ? -6.945 -9.506 -1.381 1.00 98.62 180 GLU A O 1
ATOM 1361 N N . ARG A 1 181 ? -5.396 -9.972 -2.931 1.00 98.75 181 ARG A N 1
ATOM 1362 C CA . ARG A 1 181 ? -4.420 -10.483 -1.958 1.00 98.75 181 ARG A CA 1
ATOM 1363 C C . ARG A 1 181 ? -4.010 -9.404 -0.961 1.00 98.75 181 ARG A C 1
ATOM 1365 O O . ARG A 1 181 ? -3.953 -9.670 0.236 1.00 98.75 181 ARG A O 1
ATOM 1372 N N . TRP A 1 182 ? -3.696 -8.205 -1.442 1.00 98.81 182 TRP A N 1
ATOM 1373 C CA . TRP A 1 182 ? -3.299 -7.099 -0.578 1.00 98.81 182 TRP A CA 1
ATOM 1374 C C . TRP A 1 182 ? -4.458 -6.579 0.267 1.00 98.81 182 TRP A C 1
ATOM 1376 O O . TRP A 1 182 ? -4.229 -6.261 1.427 1.00 98.81 182 TRP A O 1
ATOM 1386 N N . GLN A 1 183 ? -5.694 -6.586 -0.233 1.00 98.69 183 GLN A N 1
ATOM 1387 C CA . GLN A 1 183 ? -6.887 -6.308 0.568 1.00 98.69 183 GLN A CA 1
ATOM 1388 C C . GLN A 1 183 ? -6.989 -7.291 1.743 1.00 98.69 183 GLN A C 1
ATOM 1390 O O . GLN A 1 183 ? -7.146 -6.861 2.884 1.00 98.69 183 GLN A O 1
ATOM 1395 N N . GLY A 1 184 ? -6.811 -8.592 1.484 1.00 98.38 184 GLY A N 1
ATOM 1396 C CA . GLY A 1 184 ? -6.821 -9.632 2.518 1.00 98.38 184 GLY A CA 1
ATOM 1397 C C . GLY A 1 184 ? -5.701 -9.511 3.561 1.00 98.38 184 GLY A C 1
ATOM 1398 O O . GLY A 1 184 ? -5.836 -10.053 4.653 1.00 98.38 184 GLY A O 1
ATOM 1399 N N . ILE A 1 185 ? -4.618 -8.789 3.255 1.00 98.62 185 ILE A N 1
ATOM 1400 C CA . ILE A 1 185 ? -3.540 -8.472 4.206 1.00 98.62 185 ILE A CA 1
ATOM 1401 C C . ILE A 1 185 ? -3.841 -7.169 4.956 1.00 98.62 185 ILE A C 1
ATOM 1403 O O . ILE A 1 185 ? -3.697 -7.104 6.174 1.00 98.62 185 ILE A O 1
ATOM 1407 N N . LEU A 1 186 ? -4.251 -6.125 4.234 1.00 98.62 186 LEU A N 1
ATOM 1408 C CA . LEU A 1 186 ? -4.458 -4.785 4.778 1.00 98.62 186 LEU A CA 1
ATOM 1409 C C . LEU A 1 186 ? -5.644 -4.718 5.733 1.00 98.62 186 LEU A C 1
ATOM 1411 O O . LEU A 1 186 ? -5.535 -4.055 6.758 1.00 98.62 186 LEU A O 1
ATOM 1415 N N . GLN A 1 187 ? -6.741 -5.409 5.421 1.00 98.19 187 GLN A N 1
ATOM 1416 C CA . GLN A 1 187 ? -7.937 -5.433 6.260 1.00 98.19 187 GLN A CA 1
ATOM 1417 C C . GLN A 1 187 ? -7.616 -5.851 7.709 1.00 98.19 187 GLN A C 1
ATOM 1419 O O . GLN A 1 187 ? -7.798 -5.028 8.608 1.00 98.19 187 GLN A O 1
ATOM 1424 N N . PRO A 1 188 ? -7.091 -7.066 7.972 1.00 97.56 188 PRO A N 1
ATOM 1425 C CA . PRO A 1 188 ? -6.780 -7.477 9.338 1.00 97.56 188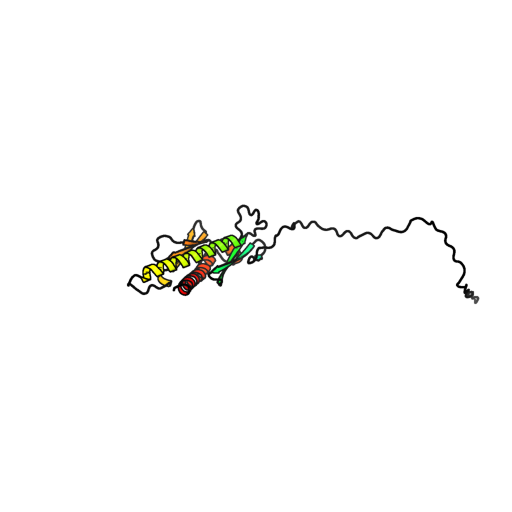 PRO A CA 1
ATOM 1426 C C . PRO A 1 188 ? -5.617 -6.683 9.946 1.00 97.56 188 PRO A C 1
ATOM 1428 O O . PRO A 1 188 ? -5.618 -6.437 11.147 1.00 97.56 188 PRO A O 1
ATOM 14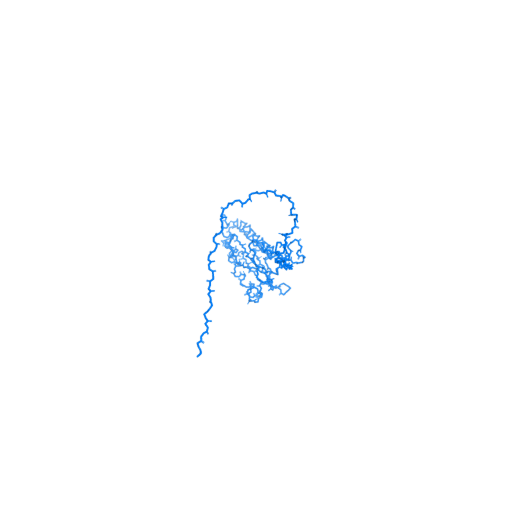31 N N . ALA A 1 189 ? -4.632 -6.248 9.148 1.00 98.06 189 ALA A N 1
ATOM 1432 C CA . ALA A 1 189 ? -3.502 -5.474 9.663 1.00 98.06 189 ALA A CA 1
ATOM 1433 C C . ALA A 1 189 ? -3.930 -4.101 10.205 1.00 98.06 189 ALA A C 1
ATOM 1435 O O . ALA A 1 189 ? -3.470 -3.689 11.267 1.00 98.06 189 ALA A O 1
ATOM 1436 N N . LEU A 1 190 ? -4.818 -3.400 9.494 1.00 97.56 190 LEU A N 1
ATOM 1437 C CA . LEU A 1 190 ? -5.351 -2.113 9.935 1.00 97.56 190 LEU A CA 1
ATOM 1438 C C . LEU A 1 190 ? -6.245 -2.266 11.169 1.00 97.56 190 LEU A C 1
ATOM 1440 O O . LEU A 1 190 ? -6.123 -1.469 12.095 1.00 97.56 190 LEU A O 1
ATOM 1444 N N . GLN A 1 191 ? -7.092 -3.299 11.209 1.00 95.69 191 GLN A N 1
ATOM 1445 C CA . GLN A 1 191 ? -7.917 -3.599 12.384 1.00 95.69 191 GLN A CA 1
ATOM 1446 C C . GLN A 1 191 ? -7.050 -3.860 13.623 1.00 95.69 191 GLN A C 1
ATOM 1448 O O . GLN A 1 191 ? -7.226 -3.204 14.647 1.00 95.69 191 GLN A O 1
ATOM 1453 N N . ALA A 1 192 ? -6.047 -4.733 13.503 1.00 95.25 192 ALA A N 1
ATOM 1454 C CA . ALA A 1 192 ? -5.131 -5.037 14.599 1.00 95.25 192 ALA A CA 1
ATOM 1455 C C . ALA A 1 192 ? -4.340 -3.802 15.068 1.00 95.25 192 ALA A C 1
ATOM 1457 O O . ALA A 1 192 ? -4.119 -3.625 16.264 1.00 95.25 192 ALA A O 1
ATOM 1458 N N . ALA A 1 193 ? -3.925 -2.929 14.143 1.00 96.06 193 ALA A N 1
ATOM 1459 C CA . ALA A 1 193 ? -3.213 -1.700 14.486 1.00 96.06 193 ALA A CA 1
ATOM 1460 C C . ALA A 1 193 ? -4.088 -0.709 15.271 1.00 96.06 193 ALA A C 1
ATOM 1462 O O . ALA A 1 193 ? -3.584 -0.031 16.163 1.00 96.06 193 ALA A O 1
ATOM 1463 N N . VAL A 1 194 ? -5.387 -0.625 14.965 1.00 94.12 194 VAL A N 1
ATOM 1464 C CA . VAL A 1 194 ? -6.335 0.182 15.748 1.00 94.12 194 VAL A CA 1
ATOM 1465 C C . VAL A 1 194 ? -6.514 -0.424 17.138 1.00 94.12 194 VAL A C 1
ATOM 1467 O O . VAL A 1 194 ? -6.310 0.278 18.121 1.00 94.12 194 VAL A O 1
ATOM 1470 N N . GLU A 1 195 ? -6.809 -1.723 17.233 1.00 91.62 195 GLU A N 1
ATOM 1471 C CA . GLU A 1 195 ? -7.015 -2.423 18.512 1.00 91.62 195 GLU A CA 1
ATOM 1472 C C . GLU A 1 195 ? -5.811 -2.297 19.454 1.00 91.62 195 GLU A C 1
ATOM 1474 O O . GLU A 1 195 ? -5.974 -2.021 20.638 1.00 91.62 195 GLU A O 1
ATOM 1479 N N . LEU A 1 196 ? -4.587 -2.431 18.934 1.00 92.44 196 LEU A N 1
ATOM 1480 C CA . LEU A 1 196 ? -3.366 -2.329 19.738 1.00 92.44 196 LEU A CA 1
ATOM 1481 C C . LEU A 1 196 ? -3.118 -0.915 20.293 1.00 92.44 196 LEU A C 1
ATOM 1483 O O . LEU A 1 196 ? -2.409 -0.758 21.287 1.00 92.44 196 LEU A O 1
ATOM 1487 N N . ARG A 1 197 ? -3.646 0.114 19.623 1.00 92.00 197 ARG A N 1
ATOM 1488 C CA . ARG A 1 197 ? -3.441 1.529 19.964 1.00 92.00 197 ARG A CA 1
ATOM 1489 C C . ARG A 1 197 ? -4.630 2.138 20.715 1.00 92.00 197 ARG A C 1
ATOM 1491 O O . ARG A 1 197 ? -4.554 3.315 21.070 1.00 92.00 197 ARG A O 1
ATOM 1498 N N . GLN A 1 198 ? -5.710 1.383 20.933 1.00 82.75 198 GLN A N 1
ATOM 1499 C CA . GLN A 1 198 ? -6.819 1.825 21.777 1.00 82.75 198 GLN A CA 1
ATOM 1500 C C . GLN A 1 198 ? -6.331 2.003 23.232 1.00 82.75 198 GLN A C 1
ATOM 1502 O O . GLN A 1 198 ? -5.530 1.190 23.703 1.00 82.75 198 GLN A O 1
ATOM 1507 N N . PRO A 1 199 ? -6.734 3.092 23.913 1.00 69.38 199 PRO A N 1
ATOM 1508 C CA . PRO A 1 199 ? -6.305 3.405 25.277 1.00 69.38 199 PRO A CA 1
ATOM 1509 C C . PRO A 1 199 ? -6.899 2.483 26.351 1.00 69.38 199 PRO A C 1
ATOM 1511 O O . PRO A 1 199 ? -8.014 1.954 26.147 1.00 69.38 199 PRO A O 1
#